Protein AF-A0A9P9C709-F1 (afdb_monomer_lite)

Structure (mmCIF, N/CA/C/O backbone):
data_AF-A0A9P9C709-F1
#
_entry.id   AF-A0A9P9C709-F1
#
loop_
_atom_site.group_PDB
_atom_site.id
_atom_site.type_symbol
_atom_site.label_atom_id
_atom_site.label_alt_id
_atom_site.label_comp_id
_atom_site.label_asym_id
_atom_site.label_entity_id
_atom_site.label_seq_id
_atom_site.pdbx_PDB_ins_code
_atom_site.Cartn_x
_atom_site.Cartn_y
_atom_site.Cartn_z
_atom_site.occupancy
_atom_site.B_iso_or_equiv
_atom_site.auth_seq_id
_atom_site.auth_comp_id
_atom_site.auth_asym_id
_atom_site.auth_atom_id
_atom_site.pdbx_PDB_model_num
ATOM 1 N N . MET A 1 1 ? -15.915 -19.035 3.675 1.00 44.03 1 MET A N 1
ATOM 2 C CA . MET A 1 1 ? -14.496 -19.084 3.256 1.00 44.03 1 MET A CA 1
ATOM 3 C C . MET A 1 1 ? -13.721 -18.420 4.368 1.00 44.03 1 MET A C 1
ATOM 5 O O . MET A 1 1 ? -13.867 -17.216 4.536 1.00 44.03 1 MET A O 1
ATOM 9 N N . ASP A 1 2 ? -12.998 -19.206 5.154 1.00 47.19 2 ASP A N 1
ATOM 10 C CA . ASP A 1 2 ? -12.299 -18.707 6.338 1.00 47.19 2 ASP A CA 1
ATOM 11 C C . ASP A 1 2 ? -11.097 -17.875 5.905 1.00 47.19 2 ASP A C 1
ATOM 13 O O . ASP A 1 2 ? -10.244 -18.361 5.157 1.00 47.19 2 ASP A O 1
ATOM 17 N N . ARG A 1 3 ? -11.024 -16.625 6.363 1.00 59.47 3 ARG A N 1
ATOM 18 C CA . ARG A 1 3 ? -9.831 -15.792 6.179 1.00 59.47 3 ARG A CA 1
ATOM 19 C C . ARG A 1 3 ? -9.044 -15.743 7.475 1.00 59.47 3 ARG A C 1
ATOM 21 O O . ARG A 1 3 ? -9.617 -15.715 8.565 1.00 59.47 3 ARG A O 1
ATOM 28 N N . SER A 1 4 ? -7.728 -15.752 7.343 1.00 56.97 4 SER A N 1
ATOM 29 C CA . SER A 1 4 ? -6.806 -15.665 8.468 1.00 56.97 4 SER A CA 1
ATOM 30 C C . SER A 1 4 ? -6.600 -14.204 8.858 1.00 56.97 4 SER A C 1
ATOM 32 O O . SER A 1 4 ? -6.393 -13.357 7.994 1.00 56.97 4 SER A O 1
ATOM 34 N N . PHE A 1 5 ? -6.625 -13.916 10.156 1.00 58.03 5 PHE A N 1
ATOM 35 C CA . PHE A 1 5 ? -6.188 -12.636 10.701 1.00 58.03 5 PHE A CA 1
ATOM 36 C C . PHE A 1 5 ? -4.780 -12.805 11.269 1.00 58.03 5 PHE A C 1
ATOM 38 O O . PHE A 1 5 ? -4.545 -13.655 12.137 1.00 58.03 5 PHE A O 1
ATOM 45 N N . ALA A 1 6 ? -3.844 -12.007 10.760 1.00 57.50 6 ALA A N 1
ATOM 46 C CA . ALA A 1 6 ? -2.450 -12.035 11.172 1.00 57.50 6 ALA A CA 1
ATOM 47 C C . ALA A 1 6 ? -2.097 -10.793 11.992 1.00 57.50 6 ALA A C 1
ATOM 49 O O . ALA A 1 6 ? -2.538 -9.680 11.704 1.00 57.50 6 ALA A O 1
ATOM 50 N N . PHE A 1 7 ? -1.289 -10.995 13.028 1.00 54.91 7 PHE A N 1
ATOM 51 C CA . PHE A 1 7 ? -0.762 -9.909 13.838 1.00 54.91 7 PHE A CA 1
ATOM 52 C C . PHE A 1 7 ? 0.502 -9.335 13.194 1.00 54.91 7 PHE A C 1
ATOM 54 O O . PHE A 1 7 ? 1.403 -10.073 12.801 1.00 54.91 7 PHE A O 1
ATOM 61 N N . LEU A 1 8 ? 0.592 -8.007 13.119 1.00 57.97 8 LEU A N 1
ATOM 62 C CA . LEU A 1 8 ? 1.796 -7.328 12.648 1.00 57.97 8 LEU A CA 1
ATOM 63 C C . LEU A 1 8 ? 2.954 -7.581 13.635 1.00 57.97 8 LEU A C 1
ATOM 65 O O . LEU A 1 8 ? 2.795 -7.305 14.826 1.00 57.97 8 LEU A O 1
ATOM 69 N N . PRO A 1 9 ? 4.135 -8.049 13.195 1.00 53.56 9 PRO A N 1
ATOM 70 C CA . PRO A 1 9 ? 5.238 -8.320 14.107 1.00 53.56 9 PRO A CA 1
ATOM 71 C C . PRO A 1 9 ? 5.698 -7.052 14.858 1.00 53.56 9 PRO A C 1
ATOM 73 O O . PRO A 1 9 ? 5.728 -5.962 14.279 1.00 53.56 9 PRO A O 1
ATOM 76 N N . PRO A 1 10 ? 6.147 -7.166 16.125 1.00 47.53 10 PRO A N 1
ATOM 77 C CA . PRO A 1 10 ? 6.544 -6.016 16.951 1.00 47.53 10 PRO A CA 1
ATOM 78 C C . PRO A 1 10 ? 7.661 -5.144 16.346 1.00 47.53 10 PRO A C 1
ATOM 80 O O . PRO A 1 10 ? 7.754 -3.955 16.645 1.00 47.53 10 PRO A O 1
ATOM 83 N N . GLY A 1 11 ? 8.505 -5.726 15.487 1.00 47.28 11 GLY A N 1
ATOM 84 C CA . GLY A 1 11 ? 9.645 -5.059 14.853 1.00 47.28 11 GLY A CA 1
ATOM 85 C C . GLY A 1 11 ? 9.297 -4.164 13.664 1.00 47.28 11 GLY A C 1
ATOM 86 O O . GLY A 1 11 ? 10.192 -3.548 13.101 1.00 47.28 11 GLY A O 1
ATOM 87 N N . LEU A 1 12 ? 8.026 -4.058 13.264 1.00 48.50 12 LEU A N 1
ATOM 88 C CA . LEU A 1 12 ? 7.677 -3.403 12.004 1.00 48.50 12 LEU A CA 1
ATOM 89 C C . LEU A 1 12 ? 8.023 -1.903 11.962 1.00 48.50 12 LEU A C 1
ATOM 91 O O . LEU A 1 12 ? 8.298 -1.366 10.897 1.00 48.50 12 LEU A O 1
ATOM 95 N N . ARG A 1 13 ? 8.079 -1.220 13.114 1.00 45.41 13 ARG A N 1
ATOM 96 C CA . ARG A 1 13 ? 8.377 0.226 13.193 1.00 45.41 13 ARG A CA 1
ATOM 97 C C . ARG A 1 13 ? 9.730 0.628 12.593 1.00 45.41 13 ARG A C 1
ATOM 99 O O . ARG A 1 13 ? 9.904 1.804 12.293 1.00 45.41 13 ARG A O 1
ATOM 106 N N . SER A 1 14 ? 10.674 -0.304 12.449 1.00 45.56 14 SER A N 1
ATOM 107 C CA . SER A 1 14 ? 12.000 -0.038 11.882 1.00 45.56 14 SER A CA 1
ATOM 108 C C . SER A 1 14 ? 12.074 -0.206 10.361 1.00 45.56 14 SER A C 1
ATOM 110 O O . SER A 1 14 ? 13.085 0.166 9.771 1.00 45.56 14 SER A O 1
ATOM 112 N N . ILE A 1 15 ? 11.031 -0.732 9.709 1.00 52.03 15 ILE A N 1
ATOM 113 C CA . ILE A 1 15 ? 11.013 -0.918 8.254 1.00 52.03 15 ILE A CA 1
ATOM 114 C C . ILE A 1 15 ? 10.498 0.382 7.607 1.00 52.03 15 ILE A C 1
ATOM 116 O O . ILE A 1 15 ? 9.381 0.799 7.915 1.00 52.03 15 ILE A O 1
ATOM 120 N N . PRO A 1 16 ? 11.242 1.030 6.689 1.00 40.53 16 PRO A N 1
ATOM 121 C CA . PRO A 1 16 ? 10.836 2.299 6.066 1.00 40.53 16 PRO A CA 1
ATOM 122 C C . PRO A 1 16 ? 9.454 2.257 5.386 1.00 40.53 16 PRO A C 1
ATOM 124 O O . PRO A 1 16 ? 8.732 3.252 5.381 1.00 40.53 16 PRO A O 1
ATOM 127 N N . ALA A 1 17 ? 9.049 1.088 4.880 1.00 45.22 17 ALA A N 1
ATOM 128 C CA . ALA A 1 17 ? 7.741 0.846 4.268 1.00 45.22 17 ALA A CA 1
ATOM 129 C C . ALA A 1 17 ? 6.600 0.572 5.274 1.00 45.22 17 ALA A C 1
ATOM 131 O O . ALA A 1 17 ? 5.443 0.488 4.881 1.00 45.22 17 ALA A O 1
ATOM 132 N N . ALA A 1 18 ? 6.873 0.435 6.575 1.00 45.66 18 ALA A N 1
ATOM 133 C CA . ALA A 1 18 ? 5.866 0.034 7.561 1.00 45.66 18 ALA A CA 1
ATOM 134 C C . ALA A 1 18 ? 4.819 1.106 7.878 1.00 45.66 18 ALA A C 1
ATOM 136 O O . ALA A 1 18 ? 3.761 0.794 8.421 1.00 45.66 18 ALA A O 1
ATOM 137 N N . ARG A 1 19 ? 5.078 2.378 7.546 1.00 45.72 19 ARG A N 1
ATOM 138 C CA . ARG A 1 19 ? 4.113 3.457 7.810 1.00 45.72 19 ARG A CA 1
ATOM 139 C C . ARG A 1 19 ? 2.828 3.328 6.989 1.00 45.72 19 ARG A C 1
ATOM 141 O O . ARG A 1 19 ? 1.781 3.704 7.503 1.00 45.72 19 ARG A O 1
ATOM 148 N N . SER A 1 20 ? 2.880 2.756 5.783 1.00 50.62 20 SER A N 1
ATOM 149 C CA . SER A 1 20 ? 1.674 2.465 4.989 1.00 50.62 20 SER A CA 1
ATOM 150 C C . SER A 1 20 ? 0.888 1.261 5.518 1.00 50.62 20 SER A C 1
ATOM 152 O O . SER A 1 20 ? -0.285 1.110 5.202 1.00 50.62 20 SER A O 1
ATOM 154 N N . GLN A 1 21 ? 1.499 0.418 6.356 1.00 55.38 21 GLN A N 1
ATOM 155 C CA . GLN A 1 21 ? 0.845 -0.784 6.876 1.00 55.38 21 GLN A CA 1
ATOM 156 C C . GLN A 1 21 ? -0.106 -0.485 8.038 1.00 55.38 21 GLN A C 1
ATOM 158 O O . GLN A 1 21 ? -0.984 -1.289 8.324 1.00 55.38 21 GLN A O 1
ATOM 163 N N . PHE A 1 22 ? 0.014 0.676 8.691 1.00 56.78 22 PHE A N 1
ATOM 164 C CA . PHE A 1 22 ? -0.948 1.065 9.724 1.00 56.78 22 PHE A CA 1
ATOM 165 C C . PHE A 1 22 ? -2.333 1.340 9.135 1.00 56.78 22 PHE A C 1
ATOM 167 O O . PHE A 1 22 ? -3.314 0.890 9.708 1.00 56.78 22 PHE A O 1
ATOM 174 N N . SER A 1 23 ? -2.419 1.971 7.957 1.00 60.91 23 SER A N 1
ATOM 175 C CA . SER A 1 23 ? -3.709 2.324 7.345 1.00 60.91 23 SER A CA 1
ATOM 176 C C . SER A 1 23 ? -4.526 1.135 6.842 1.00 60.91 23 SER A C 1
ATOM 178 O O . SER A 1 23 ? -5.678 1.316 6.461 1.00 60.91 23 SER A O 1
ATOM 180 N N . ILE A 1 24 ? -3.932 -0.058 6.785 1.00 68.19 24 ILE A N 1
ATOM 181 C CA . ILE A 1 24 ? -4.600 -1.282 6.328 1.00 68.19 24 ILE A CA 1
ATOM 182 C C . ILE A 1 24 ? -4.996 -2.201 7.493 1.00 68.19 24 ILE A C 1
ATOM 184 O O . ILE A 1 24 ? -5.634 -3.231 7.279 1.00 68.19 24 ILE A O 1
ATOM 188 N N . VAL A 1 25 ? -4.646 -1.855 8.739 1.00 73.25 25 VAL A N 1
ATOM 189 C CA . VAL A 1 25 ? -5.010 -2.689 9.890 1.00 73.25 25 VAL A CA 1
ATOM 190 C C . VAL A 1 25 ? -6.517 -2.619 10.130 1.00 73.25 25 VAL A C 1
ATOM 192 O O . VAL A 1 25 ? -7.107 -1.547 10.149 1.00 73.25 25 VAL A O 1
ATOM 195 N N . GLY A 1 26 ? -7.139 -3.783 10.324 1.00 74.56 26 GLY A N 1
ATOM 196 C CA . GLY A 1 26 ? -8.589 -3.903 10.501 1.00 74.56 26 GLY A CA 1
ATOM 197 C C . GLY A 1 26 ? -9.375 -3.995 9.1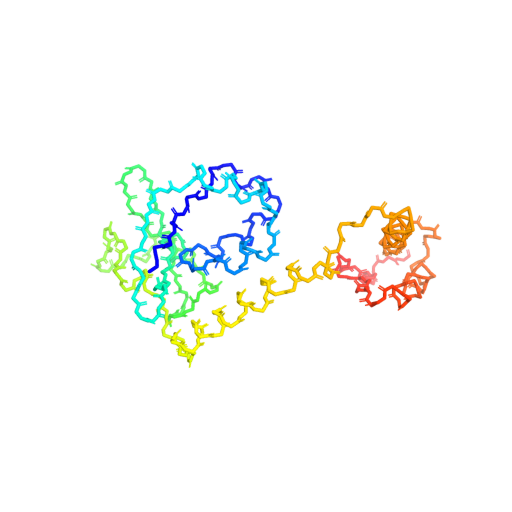93 1.00 74.56 26 GLY A C 1
ATOM 198 O O . GLY A 1 26 ? -10.586 -4.212 9.235 1.00 74.56 26 GLY A O 1
ATOM 199 N N . HIS A 1 27 ? -8.701 -3.916 8.044 1.00 79.00 27 HIS A N 1
ATOM 200 C CA . HIS A 1 27 ? -9.265 -4.155 6.717 1.00 79.00 27 HIS A CA 1
ATOM 201 C C . HIS A 1 27 ? -8.912 -5.560 6.193 1.00 79.00 27 HIS A C 1
ATOM 203 O O . HIS A 1 27 ? -7.958 -6.184 6.661 1.00 79.00 27 HIS A O 1
ATOM 209 N N . ASP A 1 28 ? -9.683 -6.064 5.222 1.00 82.19 28 ASP A N 1
ATOM 210 C CA . ASP A 1 28 ? -9.291 -7.252 4.451 1.00 82.19 28 ASP A CA 1
ATOM 211 C C . ASP A 1 28 ? -8.233 -6.839 3.435 1.00 82.19 28 ASP A C 1
ATOM 213 O O . ASP A 1 28 ? -8.517 -6.057 2.533 1.00 82.19 28 ASP A O 1
ATOM 217 N N . VAL A 1 29 ? -7.024 -7.360 3.623 1.00 80.12 29 VAL A N 1
ATOM 218 C CA . VAL A 1 29 ? -5.838 -7.048 2.814 1.00 80.12 29 VAL A CA 1
ATOM 219 C C . VAL A 1 29 ? -5.436 -8.213 1.915 1.00 80.12 29 VAL A C 1
ATOM 221 O O . VAL A 1 29 ? -4.277 -8.325 1.509 1.00 80.12 29 VAL A O 1
ATOM 224 N N . THR A 1 30 ? -6.357 -9.151 1.666 1.00 81.75 30 THR A N 1
ATOM 225 C CA . THR A 1 30 ? -6.059 -10.348 0.871 1.00 81.75 30 THR A CA 1
ATOM 226 C C . THR A 1 30 ? -5.528 -9.964 -0.510 1.00 81.75 30 THR A C 1
ATOM 228 O O . THR A 1 30 ? -4.531 -10.523 -0.958 1.00 81.75 30 THR A O 1
ATOM 231 N N . ASP A 1 31 ? -6.178 -9.016 -1.187 1.00 81.44 31 ASP A N 1
ATOM 232 C CA . ASP A 1 31 ? -5.852 -8.684 -2.576 1.00 81.44 31 ASP A CA 1
ATOM 233 C C . ASP A 1 31 ? -4.482 -7.994 -2.684 1.00 81.44 31 ASP A C 1
ATOM 235 O O . ASP A 1 31 ? -3.704 -8.290 -3.592 1.00 81.44 31 ASP A O 1
ATOM 239 N N . GLU A 1 32 ? -4.147 -7.128 -1.727 1.00 79.38 32 GLU A N 1
ATOM 240 C CA . GLU A 1 32 ? -2.837 -6.490 -1.601 1.00 79.38 32 GLU A CA 1
ATOM 241 C C . GLU A 1 32 ? -1.758 -7.513 -1.252 1.00 79.38 32 GLU A C 1
ATOM 243 O O . GLU A 1 32 ? -0.656 -7.480 -1.805 1.00 79.38 32 GLU A O 1
ATOM 248 N N . THR A 1 33 ? -2.071 -8.445 -0.352 1.00 78.56 33 THR A N 1
ATOM 249 C CA . THR A 1 33 ? -1.122 -9.480 0.060 1.00 78.56 33 THR A CA 1
ATOM 250 C C . THR A 1 33 ? -0.785 -10.392 -1.120 1.00 78.56 33 THR A C 1
ATOM 252 O O . THR A 1 33 ? 0.387 -10.507 -1.468 1.00 78.56 33 THR A O 1
ATOM 255 N N . ASP A 1 34 ? -1.797 -10.922 -1.812 1.00 76.94 34 ASP A N 1
ATOM 256 C CA . ASP A 1 34 ? -1.651 -11.801 -2.985 1.00 76.94 34 ASP A CA 1
ATOM 257 C C . ASP A 1 34 ? -1.065 -11.087 -4.224 1.00 76.94 34 ASP A C 1
ATOM 259 O O . ASP A 1 34 ? -0.537 -11.725 -5.153 1.00 76.94 34 ASP A O 1
ATOM 263 N N . GLY A 1 35 ? -1.235 -9.764 -4.286 1.00 76.00 35 GLY A N 1
ATOM 264 C CA . GLY A 1 35 ? -0.767 -8.907 -5.370 1.00 76.00 35 GLY A CA 1
ATOM 265 C C . GLY A 1 35 ? 0.709 -8.537 -5.253 1.00 76.00 35 GLY A C 1
ATOM 266 O O . GLY A 1 35 ? 1.418 -8.578 -6.258 1.00 76.00 35 GLY A O 1
ATOM 267 N N . TYR A 1 36 ? 1.170 -8.193 -4.046 1.00 75.75 36 TYR A N 1
ATOM 268 C CA . TYR A 1 36 ? 2.504 -7.620 -3.824 1.00 75.75 36 TYR A CA 1
ATOM 269 C C . TYR A 1 36 ? 3.521 -8.571 -3.181 1.00 75.75 36 TYR A C 1
ATOM 271 O O . TYR A 1 36 ? 4.707 -8.239 -3.166 1.00 75.75 36 TYR A O 1
ATOM 279 N N . HIS A 1 37 ? 3.101 -9.731 -2.669 1.00 78.19 37 HIS A N 1
ATOM 280 C CA . HIS A 1 37 ? 4.004 -10.695 -2.036 1.00 78.19 37 HIS A CA 1
ATOM 281 C C . HIS A 1 37 ? 4.217 -11.923 -2.919 1.00 78.19 37 HIS A C 1
ATOM 283 O O . HIS A 1 37 ? 3.317 -12.382 -3.625 1.00 78.19 37 HIS A O 1
ATOM 289 N N . ASP A 1 38 ? 5.436 -12.457 -2.876 1.00 77.69 38 ASP A N 1
ATOM 290 C CA . ASP A 1 38 ? 5.754 -13.750 -3.462 1.00 77.69 38 ASP A CA 1
ATOM 291 C C . ASP A 1 38 ? 5.313 -14.897 -2.533 1.00 77.69 38 ASP A C 1
ATOM 293 O O . ASP A 1 38 ? 4.878 -14.693 -1.390 1.00 77.69 38 ASP A O 1
ATOM 297 N N . ASP A 1 39 ? 5.413 -16.131 -3.029 1.00 76.81 39 ASP A N 1
ATOM 298 C CA . ASP A 1 39 ? 4.982 -17.315 -2.278 1.00 76.81 39 ASP A CA 1
ATOM 299 C C . ASP A 1 39 ? 5.819 -17.507 -0.999 1.00 76.81 39 ASP A C 1
ATOM 301 O O . ASP A 1 39 ? 5.307 -17.952 0.031 1.00 76.81 39 ASP A O 1
ATOM 305 N N . ALA A 1 40 ? 7.100 -17.120 -1.031 1.00 76.69 40 ALA A N 1
ATOM 306 C CA . ALA A 1 40 ? 7.993 -17.204 0.119 1.00 76.69 40 ALA A CA 1
ATOM 307 C C . ALA A 1 40 ? 7.609 -16.209 1.227 1.00 76.69 40 ALA A C 1
ATOM 309 O O . ALA A 1 40 ? 7.570 -16.590 2.400 1.00 76.69 40 ALA A O 1
ATOM 310 N N . ALA A 1 41 ? 7.286 -14.958 0.883 1.00 72.56 41 ALA A N 1
ATOM 311 C CA . ALA A 1 41 ? 6.787 -13.980 1.844 1.00 72.56 41 ALA A CA 1
ATOM 312 C C . ALA A 1 41 ? 5.405 -14.373 2.383 1.00 72.56 41 ALA A C 1
ATOM 314 O O . ALA A 1 41 ? 5.177 -14.275 3.590 1.00 72.56 41 ALA A O 1
ATOM 315 N N . SER A 1 42 ? 4.519 -14.904 1.536 1.00 77.88 42 SER A N 1
ATOM 316 C CA . SER A 1 42 ? 3.207 -15.414 1.962 1.00 77.88 42 SER A CA 1
ATOM 317 C C . SER A 1 42 ? 3.336 -16.529 3.009 1.00 77.88 42 SER A C 1
ATOM 319 O O . SER A 1 42 ? 2.669 -16.493 4.042 1.00 77.88 42 SER A O 1
ATOM 321 N N . ALA A 1 43 ? 4.283 -17.455 2.829 1.00 79.31 43 ALA A N 1
ATOM 322 C CA . ALA A 1 43 ? 4.560 -18.512 3.806 1.00 79.31 43 ALA A CA 1
ATOM 323 C C . ALA A 1 43 ? 5.106 -17.988 5.152 1.00 79.31 43 ALA A C 1
ATOM 325 O O . ALA A 1 43 ? 5.007 -18.661 6.181 1.00 79.31 43 ALA A O 1
ATOM 326 N N . LEU A 1 44 ? 5.701 -16.789 5.179 1.00 79.81 44 LEU A N 1
ATOM 327 C CA . LEU A 1 44 ? 6.097 -16.143 6.431 1.00 79.81 44 LEU A CA 1
ATOM 328 C C . LEU A 1 44 ? 4.899 -15.530 7.156 1.00 79.81 44 LEU A C 1
ATOM 330 O O . LEU A 1 44 ? 4.879 -15.566 8.385 1.00 79.81 44 LEU A O 1
ATOM 334 N N . ILE A 1 45 ? 3.910 -15.012 6.423 1.00 77.00 45 ILE A N 1
ATOM 335 C CA . ILE A 1 45 ? 2.684 -14.434 6.995 1.00 77.00 45 ILE A CA 1
ATOM 336 C C . ILE A 1 45 ? 1.904 -15.493 7.781 1.00 77.00 45 ILE A C 1
ATOM 338 O O . ILE A 1 45 ? 1.421 -15.198 8.875 1.00 77.00 45 ILE A O 1
ATOM 342 N N . ASP A 1 46 ? 1.880 -16.741 7.302 1.00 78.31 46 ASP A N 1
ATOM 343 C CA . ASP A 1 46 ? 1.227 -17.865 7.990 1.00 78.31 46 ASP A CA 1
ATOM 344 C C . ASP A 1 46 ? 1.721 -18.070 9.433 1.00 78.31 46 ASP A C 1
ATOM 346 O O . ASP A 1 46 ? 0.954 -18.479 10.305 1.00 78.31 46 ASP A O 1
ATOM 350 N N . LYS A 1 47 ? 2.981 -17.721 9.730 1.00 81.50 47 LYS A N 1
ATOM 351 C CA . LYS A 1 47 ? 3.555 -17.823 11.086 1.00 81.50 47 LYS A CA 1
ATOM 352 C C . LYS A 1 47 ? 2.977 -16.804 12.067 1.00 81.50 47 LYS A C 1
ATOM 354 O O . LYS A 1 47 ? 3.106 -16.987 13.274 1.00 81.50 47 LYS A O 1
ATOM 359 N N . TYR A 1 48 ? 2.380 -15.731 11.558 1.00 80.75 48 TYR A N 1
ATOM 360 C CA . TYR A 1 48 ? 1.819 -14.639 12.350 1.00 80.75 48 TYR A CA 1
ATOM 361 C C . TYR A 1 48 ? 0.290 -14.691 12.432 1.00 80.75 48 TYR A C 1
ATOM 363 O O . TYR A 1 48 ? -0.329 -13.773 12.975 1.00 80.75 48 TYR A O 1
ATOM 371 N N . VAL A 1 49 ? -0.334 -15.752 11.910 1.00 82.44 49 VAL A N 1
ATOM 372 C CA . VAL A 1 49 ? -1.780 -15.965 12.001 1.00 82.44 49 VAL A CA 1
ATOM 373 C C . VAL A 1 49 ? -2.167 -16.252 13.449 1.00 82.44 49 VAL A C 1
ATOM 375 O O . VAL A 1 49 ? -1.703 -17.216 14.053 1.00 82.44 49 VAL A O 1
ATOM 378 N N . VAL A 1 50 ? -3.046 -15.416 14.002 1.00 80.81 50 VAL A N 1
ATOM 379 C CA . VAL A 1 50 ? -3.531 -15.538 15.389 1.00 80.81 50 VAL A CA 1
ATOM 380 C C . VAL A 1 50 ? -4.916 -16.184 15.442 1.00 80.81 50 VAL A C 1
ATOM 382 O O . VAL A 1 50 ? -5.298 -16.764 16.456 1.00 80.81 50 VAL A O 1
ATOM 385 N N . GLY A 1 51 ? -5.671 -16.131 14.344 1.00 80.94 51 GLY A N 1
ATOM 386 C CA . GLY A 1 51 ? -6.990 -16.745 14.266 1.00 80.94 51 GLY A CA 1
ATOM 387 C C . GLY A 1 51 ? -7.590 -16.703 12.868 1.00 80.94 51 GLY A C 1
ATOM 388 O O . GLY A 1 51 ? -7.008 -16.153 11.932 1.00 80.94 51 GLY A O 1
ATOM 389 N N . ARG A 1 52 ? -8.779 -17.292 12.740 1.00 80.88 52 ARG A N 1
ATOM 390 C CA . ARG A 1 52 ? -9.597 -17.254 11.526 1.00 80.88 52 ARG A CA 1
ATOM 391 C C . ARG A 1 52 ? -10.908 -16.546 11.821 1.00 80.88 52 ARG A C 1
ATOM 393 O O . ARG A 1 52 ? -11.449 -16.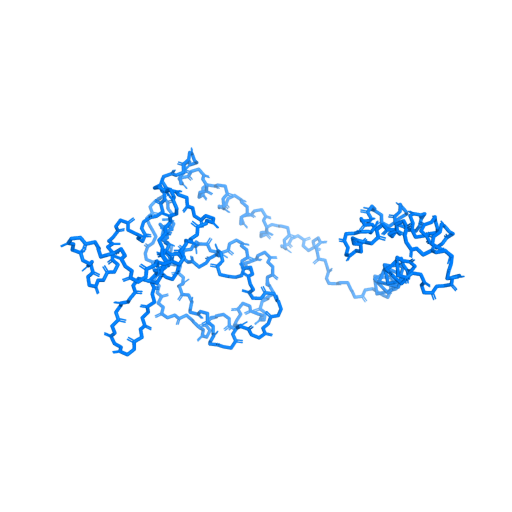678 12.915 1.00 80.88 52 ARG A O 1
ATOM 400 N N . VAL A 1 53 ? -11.393 -15.797 10.842 1.00 80.25 53 VAL A N 1
ATOM 401 C CA . VAL A 1 53 ? -12.652 -15.059 10.927 1.00 80.25 53 VAL A CA 1
ATOM 402 C C . VAL A 1 53 ? -13.635 -15.660 9.936 1.00 80.25 53 VAL A C 1
ATOM 404 O O . VAL A 1 53 ? -13.311 -15.858 8.759 1.00 80.25 53 VAL A O 1
ATOM 407 N N . GLU A 1 54 ? -14.841 -15.939 10.423 1.00 78.12 54 GLU A N 1
ATOM 408 C CA . GLU A 1 54 ? -15.966 -16.310 9.577 1.00 78.12 54 GLU A CA 1
ATOM 409 C C . GLU A 1 54 ? -16.459 -15.078 8.824 1.00 78.12 54 GLU A C 1
ATOM 411 O O . GLU A 1 54 ? -16.845 -14.067 9.412 1.00 78.12 54 GLU A O 1
ATOM 416 N N . ILE A 1 55 ? -16.428 -15.162 7.499 1.00 79.25 55 ILE A N 1
ATOM 417 C CA . ILE A 1 55 ? -16.845 -14.068 6.630 1.00 79.25 55 ILE A CA 1
ATOM 418 C C . ILE A 1 55 ? -18.276 -14.298 6.154 1.00 79.25 55 ILE A C 1
ATOM 420 O O . ILE A 1 55 ? -18.582 -15.335 5.559 1.00 79.25 55 ILE A O 1
ATOM 424 N N . GLY A 1 56 ? -19.132 -13.301 6.393 1.00 77.50 56 GLY A N 1
ATOM 425 C CA . GLY A 1 56 ? -20.513 -13.266 5.918 1.00 77.50 56 GLY A CA 1
ATOM 426 C C . GLY A 1 56 ? -20.640 -12.980 4.412 1.00 77.50 56 GLY A C 1
ATOM 427 O O . GLY A 1 56 ? -19.645 -12.770 3.716 1.00 77.50 56 GLY A O 1
ATOM 428 N N . PRO A 1 57 ? -21.873 -12.936 3.876 1.00 75.00 57 PRO A N 1
ATOM 429 C CA . PRO A 1 57 ? -22.116 -12.713 2.446 1.00 75.00 57 PRO A CA 1
ATOM 430 C C . PRO A 1 57 ? -21.609 -11.352 1.939 1.00 75.00 57 PRO A C 1
ATOM 432 O O . PRO A 1 57 ? -21.263 -11.236 0.767 1.00 75.00 57 PRO A O 1
ATOM 435 N N . GLU A 1 58 ? -21.515 -10.355 2.823 1.00 74.38 58 GLU A N 1
ATOM 436 C CA . GLU A 1 58 ? -21.046 -8.997 2.504 1.00 74.38 58 GLU A CA 1
ATOM 437 C C . GLU A 1 58 ? -19.521 -8.827 2.604 1.00 74.38 58 GLU A C 1
ATOM 439 O O . GLU A 1 58 ? -19.002 -7.736 2.390 1.00 74.38 58 GLU A O 1
ATOM 444 N N . GLY A 1 59 ? -18.780 -9.899 2.901 1.00 79.00 59 GLY A N 1
ATOM 445 C CA . GLY A 1 59 ? -17.329 -9.835 3.054 1.00 79.00 59 GLY A CA 1
ATOM 446 C C . GLY A 1 59 ? -16.877 -9.453 4.465 1.00 79.00 59 GLY A C 1
ATOM 447 O O . GLY A 1 59 ? -17.612 -9.596 5.444 1.00 79.00 59 GLY A O 1
ATOM 448 N N . TRP A 1 60 ? -15.607 -9.066 4.575 1.00 82.88 60 TRP A N 1
ATOM 449 C CA . TRP A 1 60 ? -14.983 -8.681 5.839 1.00 82.88 60 TRP A CA 1
ATOM 450 C C . TRP A 1 60 ? -15.542 -7.347 6.331 1.00 82.88 60 TRP A C 1
ATOM 452 O O . TRP A 1 60 ? -15.559 -6.370 5.584 1.00 82.88 60 TRP A O 1
ATOM 462 N N . ALA A 1 61 ? -15.951 -7.288 7.598 1.00 81.19 61 ALA A N 1
ATOM 463 C CA . ALA A 1 61 ? -16.371 -6.043 8.225 1.00 81.19 61 ALA A CA 1
ATOM 464 C C . ALA A 1 61 ? -15.132 -5.264 8.703 1.00 81.19 61 ALA A C 1
ATOM 466 O O . ALA A 1 61 ? -14.452 -5.727 9.624 1.00 81.19 61 ALA A O 1
ATOM 467 N N . PRO A 1 62 ? -14.812 -4.101 8.103 1.00 79.50 62 PRO A N 1
ATOM 468 C CA . PRO A 1 62 ? -13.654 -3.332 8.518 1.00 79.50 62 PRO A CA 1
ATOM 469 C C . PRO A 1 62 ? -13.854 -2.751 9.919 1.00 79.50 62 PRO A C 1
ATOM 471 O O . PRO A 1 62 ? -14.970 -2.395 10.304 1.00 79.50 62 PRO A O 1
ATOM 474 N N . PHE A 1 63 ? -12.764 -2.599 10.664 1.00 81.56 63 PHE A N 1
ATOM 475 C CA . PHE A 1 63 ? -12.762 -1.920 11.956 1.00 81.56 63 PHE A CA 1
ATOM 476 C C . PHE A 1 63 ? -11.573 -0.976 12.085 1.00 81.56 63 PHE A C 1
ATOM 478 O O . PHE A 1 63 ? -10.535 -1.170 11.463 1.00 81.56 63 PHE A O 1
ATOM 485 N N . ILE A 1 64 ? -11.745 0.057 12.901 1.00 77.19 64 ILE A N 1
ATOM 486 C CA . ILE A 1 64 ? -10.735 1.071 13.185 1.00 77.19 64 ILE A CA 1
ATOM 487 C C . ILE A 1 64 ? -10.026 0.693 14.477 1.00 77.19 64 ILE A C 1
ATOM 489 O O . ILE A 1 64 ? -10.659 0.345 15.478 1.00 77.19 64 ILE A O 1
ATOM 493 N N . LEU A 1 65 ? -8.700 0.776 14.481 1.00 77.38 65 LEU A N 1
ATOM 494 C CA . LEU A 1 65 ? -7.947 0.506 15.695 1.00 77.38 65 LEU A CA 1
ATOM 495 C C . LEU A 1 65 ? -8.220 1.580 16.756 1.00 77.38 65 LEU A C 1
ATOM 497 O O . LEU A 1 65 ? -8.208 2.769 16.437 1.00 77.38 65 LEU A O 1
ATOM 501 N N . PRO A 1 66 ? -8.303 1.216 18.048 1.00 77.69 66 PRO A N 1
ATOM 502 C CA . PRO A 1 66 ? -8.369 2.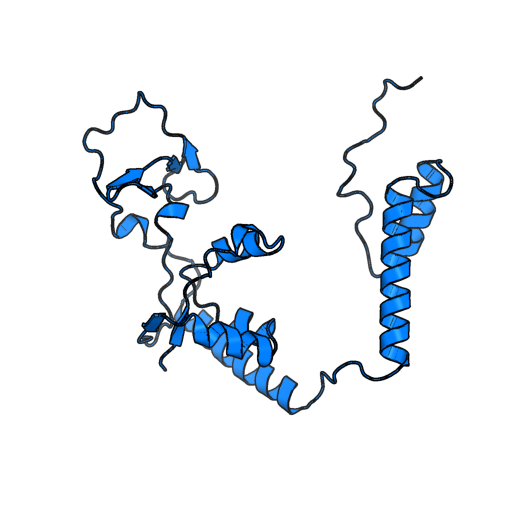198 19.127 1.00 77.69 66 PRO A CA 1
ATOM 503 C C . PRO A 1 66 ? -7.256 3.263 19.049 1.00 77.69 66 PRO A C 1
ATOM 505 O O . PRO A 1 66 ? -7.501 4.445 19.275 1.00 77.69 66 PRO A O 1
ATOM 508 N N . ALA A 1 67 ? -6.042 2.879 18.647 1.00 74.88 67 ALA A N 1
ATOM 509 C CA . ALA A 1 67 ? -4.926 3.812 18.481 1.00 74.88 67 ALA A CA 1
ATOM 510 C C . ALA A 1 67 ? -5.187 4.907 17.433 1.00 74.88 67 ALA A C 1
ATOM 512 O O . ALA A 1 67 ? -4.785 6.052 17.636 1.00 74.88 67 ALA A O 1
ATOM 513 N N . GLU A 1 68 ? -5.900 4.587 16.352 1.00 72.25 68 GLU A N 1
ATOM 514 C CA . GLU A 1 68 ? -6.240 5.530 15.276 1.00 72.25 68 GLU A CA 1
ATOM 515 C C . GLU A 1 68 ? -7.324 6.529 15.679 1.00 72.25 68 GLU A C 1
ATOM 517 O O . GLU A 1 68 ? -7.448 7.589 15.074 1.00 72.25 68 GLU A O 1
ATOM 522 N N . VAL A 1 69 ? -8.084 6.218 16.728 1.00 73.62 69 VAL A N 1
ATOM 523 C CA . VAL A 1 69 ? -9.047 7.131 17.359 1.00 73.62 69 VAL A CA 1
ATOM 524 C C . VAL A 1 69 ? -8.490 7.774 18.634 1.00 73.62 69 VAL A C 1
ATOM 526 O O . VAL A 1 69 ? -9.231 8.364 19.418 1.00 73.62 69 VAL A O 1
ATOM 529 N N . GLY A 1 70 ? -7.168 7.694 18.828 1.00 73.00 70 GLY A N 1
ATOM 530 C CA . GLY A 1 70 ? -6.445 8.368 19.906 1.00 73.00 70 GLY A CA 1
ATOM 531 C C . GLY A 1 70 ? -6.460 7.636 21.248 1.00 73.00 70 GLY A C 1
ATOM 532 O O . GLY A 1 70 ? -6.063 8.217 22.261 1.00 73.00 70 GLY A O 1
ATOM 533 N N . TRP A 1 71 ? -6.886 6.371 21.275 1.00 78.75 71 TRP A N 1
ATOM 534 C CA . TRP A 1 71 ? -6.830 5.517 22.457 1.00 78.75 71 TRP A CA 1
ATOM 535 C C . TRP A 1 71 ? -5.522 4.740 22.531 1.00 78.75 71 TRP A C 1
ATOM 537 O O . TRP A 1 71 ? -5.180 3.963 21.646 1.00 78.75 71 TRP A O 1
ATOM 547 N N . MET A 1 72 ? -4.815 4.874 23.644 1.00 78.31 72 MET A N 1
ATOM 548 C CA . MET A 1 72 ? -3.643 4.069 23.958 1.00 78.31 72 MET A CA 1
ATOM 549 C C . MET A 1 72 ? -3.932 3.163 25.148 1.00 78.31 72 MET A C 1
ATOM 551 O O . MET A 1 72 ? -4.665 3.528 26.062 1.00 78.31 72 MET A O 1
ATOM 555 N N . HIS A 1 73 ? -3.338 1.974 25.143 1.00 79.44 73 HIS A N 1
ATOM 556 C CA . HIS A 1 73 ? -3.354 1.079 26.291 1.00 79.44 73 HIS A CA 1
ATOM 557 C C . HIS A 1 73 ? -1.966 1.089 26.938 1.00 79.44 73 HIS A C 1
ATOM 559 O O . HIS A 1 73 ? -0.990 0.685 26.304 1.00 79.44 73 HIS A O 1
ATOM 565 N N . ARG A 1 74 ? -1.862 1.587 28.176 1.00 76.69 74 ARG A N 1
ATOM 566 C CA . ARG A 1 74 ? -0.623 1.608 28.975 1.00 76.69 74 ARG A CA 1
ATOM 567 C C . ARG A 1 74 ? -0.921 1.115 30.385 1.00 76.69 74 ARG A C 1
ATOM 569 O O . ARG A 1 74 ? -1.955 1.461 30.945 1.00 76.69 74 ARG A O 1
ATOM 576 N N . ASP A 1 75 ? -0.037 0.287 30.933 1.00 78.19 75 ASP A N 1
ATOM 577 C CA . ASP A 1 75 ? -0.118 -0.209 32.317 1.00 78.19 75 ASP A CA 1
ATOM 578 C C . ASP A 1 75 ? -1.475 -0.849 32.678 1.00 78.19 75 ASP A C 1
ATOM 580 O O . ASP A 1 75 ? -2.016 -0.653 33.767 1.00 78.19 75 ASP A O 1
ATOM 584 N N . GLY A 1 76 ? -2.066 -1.588 31.731 1.00 76.81 76 GLY A N 1
ATOM 585 C CA . GLY A 1 76 ? -3.368 -2.241 31.916 1.00 76.81 76 GLY A CA 1
ATOM 586 C C . GLY A 1 76 ? -4.573 -1.294 31.880 1.00 76.81 76 GLY A C 1
ATOM 587 O O . GLY A 1 76 ? -5.673 -1.696 32.258 1.00 76.81 76 GLY A O 1
ATOM 588 N N . LYS A 1 77 ? -4.385 -0.034 31.465 1.00 79.25 77 LYS A N 1
ATOM 589 C CA . LYS A 1 77 ? -5.433 0.989 31.409 1.00 79.25 77 LYS A CA 1
ATOM 590 C C . LYS A 1 77 ? -5.518 1.620 30.025 1.00 79.25 77 LYS A C 1
ATOM 592 O O . LYS A 1 77 ? -4.511 1.936 29.393 1.00 79.25 77 LYS A O 1
ATOM 597 N N . TRP A 1 78 ? -6.747 1.840 29.570 1.00 79.50 78 TRP A N 1
ATOM 598 C CA . TRP A 1 78 ? -7.026 2.619 28.370 1.00 79.50 78 TRP A CA 1
ATOM 599 C C . TRP A 1 78 ? -7.013 4.110 28.699 1.00 79.50 78 TRP A C 1
ATOM 601 O O . TRP A 1 78 ? -7.671 4.555 29.637 1.00 79.50 78 TRP A O 1
ATOM 611 N N . THR A 1 79 ? -6.279 4.887 27.911 1.00 79.19 79 THR A N 1
ATOM 612 C CA . THR A 1 79 ? -6.209 6.343 28.015 1.00 79.19 79 THR A CA 1
ATOM 613 C C . THR A 1 79 ? -6.438 6.967 26.644 1.00 79.19 79 THR A C 1
ATOM 615 O O . THR A 1 79 ? -5.807 6.596 25.656 1.00 79.19 79 THR A O 1
ATOM 618 N N . GLN A 1 80 ? -7.361 7.925 26.562 1.00 75.06 80 GLN A N 1
ATOM 619 C CA . GLN A 1 80 ? -7.605 8.677 25.334 1.00 75.06 80 GLN A CA 1
ATOM 620 C C . GLN A 1 80 ? -6.701 9.913 25.325 1.00 75.06 80 GLN A C 1
ATOM 622 O O . GLN A 1 80 ? -6.914 10.850 26.090 1.00 75.06 80 GLN A O 1
ATOM 627 N N . THR A 1 81 ? -5.654 9.885 24.501 1.00 72.75 81 THR A N 1
ATOM 628 C CA . THR A 1 81 ? -4.630 10.946 24.426 1.00 72.75 81 THR A CA 1
ATOM 629 C C . THR A 1 81 ? -4.969 12.008 23.381 1.00 72.75 81 THR A C 1
ATOM 631 O O . THR A 1 81 ? -4.512 13.146 23.479 1.00 72.75 81 THR A O 1
ATOM 634 N N . ALA A 1 82 ? -5.790 11.660 22.390 1.00 70.75 82 ALA A N 1
ATOM 635 C CA . ALA A 1 82 ? -6.195 12.579 21.339 1.00 70.75 82 ALA A CA 1
ATOM 636 C C . ALA A 1 82 ? -7.650 12.346 20.917 1.00 70.75 82 ALA A C 1
ATOM 638 O O . ALA A 1 82 ? -8.152 11.225 20.999 1.00 70.75 82 ALA A O 1
ATOM 639 N N . THR A 1 83 ? -8.307 13.406 20.451 1.00 70.75 83 THR A N 1
ATOM 640 C CA . THR A 1 83 ? -9.693 13.369 19.962 1.00 70.75 83 THR A CA 1
ATOM 641 C C . THR A 1 83 ? -9.768 14.045 18.596 1.00 70.75 83 THR A C 1
ATOM 643 O O . THR A 1 83 ? -9.024 14.987 18.314 1.00 70.75 83 THR A O 1
ATOM 646 N N . ALA A 1 84 ? -10.656 13.561 17.727 1.00 65.00 84 ALA A N 1
ATOM 647 C CA . ALA A 1 84 ? -10.900 14.174 16.427 1.00 65.00 84 ALA A CA 1
ATOM 648 C C . ALA A 1 84 ? -11.413 15.616 16.581 1.00 65.00 84 ALA A C 1
ATOM 650 O O . ALA A 1 84 ? -12.375 15.858 17.309 1.00 65.00 84 ALA A O 1
ATOM 651 N N . LEU A 1 85 ? -10.812 16.560 15.847 1.00 64.56 85 LEU A N 1
ATOM 652 C CA . LEU A 1 85 ? -11.209 17.978 15.868 1.00 64.56 85 LEU A CA 1
ATOM 653 C C . LEU A 1 85 ? -12.668 18.196 15.419 1.00 64.56 85 LEU A C 1
ATOM 655 O O . LEU A 1 85 ? -13.351 19.097 15.897 1.00 64.56 85 LEU A O 1
ATOM 659 N N . ARG A 1 86 ? -13.161 17.363 14.499 1.00 61.78 86 ARG A N 1
ATOM 660 C CA . ARG A 1 86 ? -14.548 17.377 14.024 1.00 61.78 86 ARG A CA 1
ATOM 661 C C . ARG A 1 86 ? -15.118 15.971 14.117 1.00 61.78 86 ARG A C 1
ATOM 663 O O . ARG A 1 86 ? -14.437 14.999 13.790 1.00 61.78 86 ARG A O 1
ATOM 670 N N . LYS A 1 87 ? -16.387 15.860 14.525 1.00 60.19 87 LYS A N 1
ATOM 671 C CA . LYS A 1 87 ? -17.110 14.583 14.567 1.00 60.19 87 LYS A CA 1
ATOM 672 C C . LYS A 1 87 ? -17.093 13.957 13.169 1.00 60.19 87 LYS A C 1
ATOM 674 O O . LYS A 1 87 ? -17.696 14.493 12.243 1.00 60.19 87 LYS A O 1
ATOM 679 N N . GLY A 1 88 ? -16.355 12.860 13.030 1.00 55.97 88 GLY A N 1
ATOM 680 C CA . GLY A 1 88 ? -16.169 12.142 11.772 1.00 55.97 88 GLY A CA 1
ATOM 681 C C . GLY A 1 88 ? -14.897 12.480 10.974 1.00 55.97 88 GLY A C 1
ATOM 682 O O . GLY A 1 88 ? -14.673 11.909 9.910 1.00 55.97 88 GLY A O 1
ATOM 683 N N . SER A 1 89 ? -14.012 13.350 11.454 1.00 58.78 89 SER A N 1
ATOM 684 C CA . SER A 1 89 ? -12.717 13.571 10.797 1.00 58.78 89 SER A CA 1
ATOM 685 C C . SER A 1 89 ? -11.665 12.579 11.298 1.00 58.78 89 SER A C 1
ATOM 687 O O . SER A 1 89 ? -11.377 12.534 12.488 1.00 58.78 89 SER A O 1
ATOM 689 N N . LYS A 1 90 ? -11.072 11.807 10.377 1.00 56.22 90 LYS A N 1
ATOM 690 C CA . LYS A 1 90 ? -10.000 10.828 10.661 1.00 56.22 90 LYS A CA 1
ATOM 691 C C . LYS A 1 90 ? -8.579 11.406 10.563 1.00 56.22 90 LYS A C 1
ATOM 693 O O . LYS A 1 90 ? -7.628 10.779 10.999 1.00 56.22 90 LYS A O 1
ATOM 698 N N . VAL A 1 91 ? -8.435 12.583 9.951 1.00 57.62 91 VAL A N 1
ATOM 699 C CA . VAL A 1 91 ? -7.132 13.116 9.503 1.00 57.62 91 VAL A CA 1
ATOM 700 C C . VAL A 1 91 ? -6.446 13.976 10.566 1.00 57.62 91 VAL A C 1
ATOM 702 O O . VAL A 1 91 ? -5.226 14.085 10.578 1.00 57.62 91 VAL A O 1
ATOM 705 N N . ILE A 1 92 ? -7.216 14.590 11.469 1.00 60.06 92 ILE A N 1
ATOM 706 C CA . ILE A 1 92 ? -6.687 15.543 12.451 1.00 60.06 92 ILE A CA 1
ATOM 707 C C . ILE A 1 92 ? -7.180 15.141 13.838 1.00 60.06 92 ILE A C 1
ATOM 709 O O . ILE A 1 92 ? -8.300 15.470 14.242 1.00 60.06 92 ILE A O 1
ATOM 713 N N . LEU A 1 93 ? -6.323 14.412 14.552 1.00 64.88 93 LEU A N 1
ATOM 714 C CA . LEU A 1 93 ? -6.444 14.207 15.988 1.00 64.88 93 LEU A CA 1
ATOM 715 C C . LEU A 1 93 ? -5.688 15.326 16.696 1.00 64.88 93 LEU A C 1
ATOM 717 O O . LEU A 1 93 ? -4.517 15.568 16.399 1.00 64.88 93 LEU A O 1
ATOM 721 N N . LEU A 1 94 ? -6.348 15.996 17.634 1.00 70.69 94 LEU A N 1
ATOM 722 C CA . LEU A 1 94 ? -5.696 16.999 18.461 1.00 70.69 94 LEU A CA 1
ATOM 723 C C . LEU A 1 94 ? -5.317 16.397 19.813 1.00 70.69 94 LEU A C 1
ATOM 725 O O . LEU A 1 94 ? -6.135 15.672 20.394 1.00 70.69 94 LEU A O 1
ATOM 729 N N . PRO A 1 95 ? -4.108 16.701 20.326 1.00 69.56 95 PRO A N 1
ATOM 730 C CA . PRO A 1 95 ? -3.762 16.400 21.703 1.00 69.56 95 PRO A CA 1
ATOM 731 C C . PRO A 1 95 ? -4.818 17.016 22.606 1.00 69.56 95 PRO A C 1
ATOM 733 O O . PRO A 1 95 ? -5.161 18.194 22.466 1.00 69.56 95 PRO A O 1
ATOM 736 N N . ARG A 1 96 ? -5.346 16.219 23.529 1.00 62.47 96 ARG A N 1
ATOM 737 C CA . ARG A 1 96 ? -6.240 16.756 24.544 1.00 62.47 96 ARG A CA 1
ATOM 738 C C . ARG A 1 96 ? -5.434 17.730 25.409 1.00 62.47 96 ARG A C 1
ATOM 740 O O . ARG A 1 96 ? -4.404 17.337 25.946 1.00 62.47 96 ARG A O 1
ATOM 747 N N . LYS A 1 97 ? -5.877 18.984 25.545 1.00 59.31 97 LYS A N 1
ATOM 748 C CA . LYS A 1 97 ? -5.340 19.863 26.595 1.00 59.31 97 LYS A CA 1
ATOM 749 C C . LYS A 1 97 ? -5.788 19.311 27.945 1.00 59.31 97 LYS A C 1
ATOM 751 O O . LYS A 1 97 ? -6.964 18.983 28.104 1.00 59.31 97 LYS A O 1
ATOM 756 N N . ASP A 1 98 ? -4.870 19.246 28.905 1.00 53.41 98 ASP A N 1
ATOM 757 C CA . ASP A 1 98 ? -5.084 18.660 30.239 1.00 53.41 98 ASP A CA 1
ATOM 758 C C . ASP A 1 98 ? -6.257 19.295 31.022 1.00 53.41 98 ASP A C 1
ATOM 760 O O . ASP A 1 98 ? -6.750 18.723 31.995 1.00 53.41 98 ASP A O 1
ATOM 764 N N . GLU A 1 99 ? -6.748 20.453 30.573 1.00 49.72 99 GLU A N 1
ATOM 765 C CA . GLU A 1 99 ? -7.779 21.260 31.231 1.00 49.72 99 GLU A CA 1
ATOM 766 C C . GLU A 1 99 ? -9.222 20.976 30.759 1.00 49.72 99 GLU A C 1
ATOM 768 O O . GLU A 1 99 ? -10.171 21.292 31.477 1.00 49.72 99 GLU A O 1
ATOM 773 N N . GLU A 1 100 ? -9.437 20.313 29.614 1.00 53.75 100 GLU A N 1
ATOM 774 C CA . GLU A 1 100 ? -10.788 19.937 29.157 1.00 53.75 100 GLU A CA 1
ATOM 775 C C . GLU A 1 100 ? -11.200 18.568 29.722 1.00 53.75 100 GLU A C 1
ATOM 777 O O . GLU A 1 100 ? -11.123 17.524 29.058 1.00 53.75 100 GLU A O 1
ATOM 782 N N . LYS A 1 101 ? -11.655 18.560 30.981 1.00 42.91 101 LYS A N 1
ATOM 783 C CA . LYS A 1 101 ? -12.344 17.404 31.576 1.00 42.91 101 LYS A CA 1
ATOM 784 C C . LYS A 1 101 ? -13.699 17.200 30.888 1.00 42.91 101 LYS A C 1
ATOM 786 O O . LYS A 1 101 ? -14.548 18.084 30.969 1.00 42.91 101 LYS A O 1
ATOM 791 N N . PRO A 1 102 ? -13.956 16.042 30.257 1.00 50.50 102 PRO A N 1
ATOM 792 C CA . PRO A 1 102 ? -15.307 15.707 29.853 1.00 50.50 102 PRO A CA 1
ATOM 793 C C . PRO A 1 102 ? -16.068 15.271 31.112 1.00 50.50 102 PRO A C 1
ATOM 795 O O . PRO A 1 102 ? -15.513 14.629 32.003 1.00 50.50 102 PRO A O 1
ATOM 798 N N . GLU A 1 103 ? -17.357 15.572 31.180 1.00 49.34 103 GLU A N 1
ATOM 799 C CA . GLU A 1 103 ? -18.204 15.267 32.340 1.00 49.34 103 GLU A CA 1
ATOM 800 C C . GLU A 1 103 ? -18.299 13.753 32.648 1.00 49.34 103 GLU A C 1
ATOM 802 O O . GLU A 1 103 ? -18.663 13.360 33.753 1.00 49.34 103 GLU A O 1
ATOM 807 N N . LYS A 1 104 ? -17.882 12.884 31.709 1.00 54.22 104 LYS A N 1
ATOM 808 C CA . LYS A 1 104 ? -17.587 11.456 31.925 1.00 54.22 104 LYS A CA 1
ATOM 809 C C . LYS A 1 104 ? -16.455 11.017 30.997 1.00 54.22 104 LYS A C 1
ATOM 811 O O . LYS A 1 104 ? -16.682 10.867 29.800 1.00 54.22 104 LYS A O 1
ATOM 816 N N . THR A 1 105 ? -15.245 10.792 31.509 1.00 57.09 105 THR A N 1
ATOM 817 C CA . THR A 1 105 ? -14.181 10.164 30.709 1.00 57.09 105 THR A CA 1
ATOM 818 C C . THR A 1 105 ? -14.512 8.678 30.549 1.00 57.09 105 THR A C 1
ATOM 820 O O . THR A 1 105 ? -14.558 7.971 31.560 1.00 57.09 105 THR A O 1
ATOM 823 N N . PRO A 1 106 ? -14.783 8.172 29.332 1.00 63.28 106 PRO A N 1
ATOM 824 C CA . PRO A 1 106 ? -14.988 6.743 29.141 1.00 63.28 106 PRO A CA 1
ATOM 825 C C . PRO A 1 106 ? -13.726 5.977 29.563 1.00 63.28 106 PRO A C 1
ATOM 827 O O . PRO A 1 106 ? -12.607 6.384 29.268 1.00 63.28 106 PRO A O 1
ATOM 830 N N . LEU A 1 107 ? -13.903 4.869 30.286 1.00 72.50 107 LEU A N 1
ATOM 831 C CA . LEU A 1 107 ? -12.792 4.057 30.806 1.00 72.50 107 LEU A CA 1
ATOM 832 C C . LEU A 1 107 ? -12.140 3.175 29.726 1.00 72.50 107 LEU A C 1
ATOM 834 O O . LEU A 1 107 ? -11.111 2.554 29.969 1.00 72.50 107 LEU A O 1
ATOM 838 N N . ARG A 1 108 ? -12.798 3.051 28.569 1.00 74.50 108 ARG A N 1
ATOM 839 C CA . ARG A 1 108 ? -12.445 2.158 27.465 1.00 74.50 108 ARG A CA 1
ATOM 840 C C . ARG A 1 108 ? -13.032 2.676 26.144 1.00 74.50 108 ARG A C 1
ATOM 842 O O . ARG A 1 108 ? -14.065 3.351 26.200 1.00 74.50 108 ARG A O 1
ATOM 849 N N . PRO A 1 109 ? -12.442 2.308 24.993 1.00 79.38 109 PRO A N 1
ATOM 850 C CA . PRO A 1 109 ? -13.026 2.575 23.682 1.00 79.38 109 PRO A CA 1
ATOM 851 C C . PRO A 1 109 ? -14.434 1.983 23.580 1.00 79.38 109 PRO A C 1
ATOM 853 O O . PRO A 1 109 ? -14.685 0.869 24.053 1.00 79.38 109 PRO A O 1
ATOM 856 N N . SER A 1 110 ? -15.360 2.721 22.975 1.00 78.50 110 SER A N 1
ATOM 857 C CA . SER A 1 110 ? -16.714 2.240 22.707 1.00 78.50 110 SER A CA 1
ATOM 858 C C . SER A 1 110 ? -16.798 1.553 21.338 1.00 78.50 110 SER A C 1
ATOM 860 O O . SER A 1 110 ? -15.977 1.797 20.456 1.00 78.50 110 SER A O 1
ATOM 862 N N . MET A 1 111 ? -17.820 0.716 21.122 1.00 75.75 111 MET A N 1
ATOM 863 C CA . MET A 1 111 ? -18.051 0.076 19.813 1.00 75.75 111 MET A CA 1
ATOM 864 C C . MET A 1 111 ? -18.233 1.096 18.680 1.00 75.75 111 MET A C 1
ATOM 866 O O . MET A 1 111 ? -17.832 0.836 17.549 1.00 75.75 111 MET A O 1
ATOM 870 N N . ALA A 1 112 ? -18.792 2.270 18.980 1.00 75.19 112 ALA A N 1
ATOM 871 C CA . ALA A 1 112 ? -18.943 3.347 18.008 1.00 75.19 112 ALA A CA 1
ATOM 872 C C . ALA A 1 112 ? -17.595 3.959 17.587 1.00 75.19 112 ALA A C 1
ATOM 874 O O . ALA A 1 112 ? -17.481 4.426 16.460 1.00 75.19 112 ALA A O 1
ATOM 875 N N . ASP A 1 113 ? -16.578 3.920 18.456 1.00 72.25 113 ASP A N 1
ATOM 876 C CA . ASP A 1 113 ? -15.234 4.432 18.150 1.00 72.25 113 ASP A CA 1
ATOM 877 C C . ASP A 1 113 ? -14.456 3.481 17.227 1.00 72.25 113 ASP A C 1
ATOM 879 O O . ASP A 1 113 ? -13.603 3.913 16.459 1.00 72.25 113 ASP A O 1
ATOM 883 N N . ILE A 1 114 ? -14.758 2.183 17.301 1.00 77.88 114 ILE A N 1
ATOM 884 C CA . ILE A 1 114 ? -14.087 1.117 16.539 1.00 77.88 114 ILE A CA 1
ATOM 885 C C . ILE A 1 114 ? -14.792 0.870 15.194 1.00 77.88 114 ILE A C 1
ATOM 887 O O . ILE A 1 114 ? -14.209 0.312 14.265 1.00 77.88 114 ILE A O 1
ATOM 891 N N . THR A 1 115 ? -16.046 1.302 15.056 1.00 78.94 115 THR A N 1
ATOM 892 C CA . THR A 1 115 ? -16.812 1.116 13.821 1.00 78.94 115 THR A CA 1
ATOM 893 C C . THR A 1 115 ? -16.451 2.209 12.810 1.00 78.94 115 THR A C 1
ATOM 895 O O . THR A 1 115 ? -16.534 3.399 13.133 1.00 78.94 115 THR A O 1
ATOM 898 N N . PRO A 1 116 ? -16.063 1.857 11.572 1.00 76.31 116 PRO A N 1
ATOM 899 C CA . PRO A 1 116 ? -15.786 2.848 10.555 1.00 76.31 116 PRO A CA 1
ATOM 900 C C . PRO A 1 116 ? -17.061 3.571 10.136 1.00 76.31 116 PRO A C 1
ATOM 902 O O . PRO A 1 116 ? -18.175 3.066 10.245 1.00 76.31 116 PRO A O 1
ATOM 905 N N . GLN A 1 117 ? -16.884 4.784 9.624 1.00 72.69 117 GLN A N 1
ATOM 906 C CA . GLN A 1 117 ? -17.995 5.521 9.041 1.00 72.69 117 GLN A CA 1
ATOM 907 C C . GLN A 1 117 ? -18.572 4.787 7.831 1.00 72.69 117 GLN A C 1
ATOM 909 O O . GLN A 1 117 ? -17.805 4.178 7.079 1.00 72.69 117 GLN A O 1
ATOM 914 N N . PRO A 1 118 ? -19.893 4.895 7.613 1.00 72.94 118 PRO A N 1
ATOM 915 C CA . PRO A 1 118 ? -20.532 4.310 6.448 1.00 72.94 118 PRO A CA 1
ATOM 916 C C . PRO A 1 118 ? -19.926 4.901 5.171 1.00 72.94 118 PRO A C 1
ATOM 918 O O . PRO A 1 118 ? -19.863 6.120 4.999 1.00 72.94 118 PRO A O 1
ATOM 921 N N . SER A 1 119 ? -19.453 4.029 4.283 1.00 76.56 119 SER A N 1
ATOM 922 C CA . SER A 1 119 ? -19.003 4.408 2.948 1.00 76.56 119 SER A CA 1
ATOM 923 C C . SER A 1 119 ? -20.185 4.474 1.985 1.00 76.56 119 SER A C 1
ATOM 925 O O . SER A 1 119 ? -21.141 3.718 2.112 1.00 76.56 119 SER A O 1
ATOM 927 N N . LEU A 1 120 ? -20.092 5.342 0.972 1.00 76.69 120 LEU A N 1
ATOM 928 C CA . LEU A 1 120 ? -21.035 5.359 -0.158 1.00 76.69 120 LEU A CA 1
ATOM 929 C C . LEU A 1 120 ? -20.935 4.103 -1.040 1.00 76.69 120 LEU A C 1
ATOM 931 O O . LEU A 1 120 ? -21.806 3.855 -1.866 1.00 76.69 120 LEU A O 1
ATOM 935 N N . LEU A 1 121 ? -19.848 3.345 -0.894 1.00 78.00 121 LEU A N 1
ATOM 936 C CA . LEU A 1 121 ? -19.609 2.112 -1.625 1.00 78.00 121 LEU A CA 1
ATOM 937 C C . LEU A 1 121 ? -20.314 0.946 -0.933 1.00 78.00 121 LEU A C 1
ATOM 939 O O . LEU A 1 121 ? -20.179 0.775 0.280 1.00 78.00 121 LEU A O 1
ATOM 943 N N . ASP A 1 122 ? -21.023 0.149 -1.729 1.00 83.25 122 ASP A N 1
ATOM 944 C CA . ASP A 1 122 ? -21.679 -1.075 -1.284 1.00 83.25 122 ASP A CA 1
ATOM 945 C C . ASP A 1 122 ? -20.646 -2.189 -1.056 1.00 83.25 122 ASP A C 1
ATOM 947 O O . ASP A 1 122 ? -19.860 -2.524 -1.949 1.00 83.25 122 ASP A O 1
ATOM 951 N N . ALA A 1 123 ? -20.654 -2.771 0.143 1.00 80.31 123 ALA A N 1
ATOM 952 C CA . ALA A 1 123 ? -19.708 -3.809 0.546 1.00 80.31 123 ALA A CA 1
ATOM 953 C C . ALA A 1 123 ? -19.833 -5.065 -0.332 1.00 80.31 123 ALA A C 1
ATOM 955 O O . ALA A 1 123 ? -18.827 -5.677 -0.702 1.00 80.31 123 ALA A O 1
ATOM 956 N N . ARG A 1 124 ? -21.058 -5.407 -0.756 1.00 84.56 124 ARG A N 1
ATOM 957 C CA . ARG A 1 124 ? -21.299 -6.543 -1.652 1.00 84.56 124 ARG A CA 1
ATOM 958 C C . ARG A 1 124 ? -20.611 -6.364 -2.994 1.00 84.56 124 ARG A C 1
ATOM 960 O O . ARG A 1 124 ? -20.000 -7.294 -3.525 1.00 84.56 124 ARG A O 1
ATOM 967 N N . GLU A 1 125 ? -20.732 -5.165 -3.548 1.00 86.06 125 GLU A N 1
ATOM 968 C CA . GLU A 1 125 ? -20.160 -4.824 -4.840 1.00 86.06 125 GLU A CA 1
ATOM 969 C C . GLU A 1 125 ? -18.632 -4.829 -4.782 1.00 86.06 125 GLU A C 1
ATOM 971 O O . GLU A 1 125 ? -17.988 -5.436 -5.639 1.00 86.06 125 GLU A O 1
ATOM 976 N N . GLN A 1 126 ? -18.050 -4.256 -3.726 1.00 83.56 126 GLN A N 1
ATOM 977 C CA . GLN A 1 126 ? -16.609 -4.342 -3.475 1.00 83.56 126 GLN A CA 1
ATOM 978 C C . GLN A 1 126 ? -16.144 -5.799 -3.393 1.00 83.56 126 GLN A C 1
ATOM 980 O O . GLN A 1 126 ? -15.158 -6.180 -4.027 1.00 83.56 126 GLN A O 1
ATOM 985 N N . ARG A 1 127 ? -16.893 -6.656 -2.687 1.00 83.69 127 ARG A N 1
ATOM 986 C CA . ARG A 1 127 ? -16.565 -8.080 -2.593 1.00 83.69 127 ARG A CA 1
ATOM 987 C C . ARG A 1 127 ? -16.647 -8.780 -3.948 1.00 83.69 127 ARG A C 1
ATOM 989 O O . ARG A 1 127 ? -15.783 -9.598 -4.269 1.00 83.69 127 ARG A O 1
ATOM 996 N N . ARG A 1 128 ? -17.655 -8.457 -4.762 1.00 88.25 128 ARG A N 1
ATOM 997 C CA . ARG A 1 128 ? -17.798 -8.978 -6.130 1.00 88.25 128 ARG A CA 1
ATOM 998 C C . ARG A 1 128 ? -16.600 -8.596 -6.999 1.00 88.25 128 ARG A C 1
ATOM 1000 O O . ARG A 1 128 ? -16.080 -9.452 -7.716 1.00 88.25 128 ARG A O 1
ATOM 1007 N N . GLN A 1 129 ? -16.153 -7.346 -6.911 1.00 89.12 129 GLN A N 1
ATOM 1008 C CA . GLN A 1 129 ? -14.997 -6.835 -7.649 1.00 89.12 129 GLN A CA 1
ATOM 1009 C C . GLN A 1 129 ? -13.693 -7.500 -7.198 1.00 89.12 129 GLN A C 1
ATOM 1011 O O . GLN A 1 129 ? -12.949 -7.986 -8.046 1.00 89.12 129 GLN A O 1
ATOM 1016 N N . SER A 1 130 ? -13.475 -7.633 -5.887 1.00 86.12 130 SER A N 1
ATOM 1017 C CA . SER A 1 130 ? -12.344 -8.374 -5.306 1.00 86.12 130 SER A CA 1
ATOM 1018 C C . SER A 1 130 ? -12.290 -9.821 -5.821 1.00 86.12 130 SER A C 1
ATOM 1020 O O . SER A 1 130 ? -11.272 -10.281 -6.337 1.00 86.12 130 SER A O 1
ATOM 1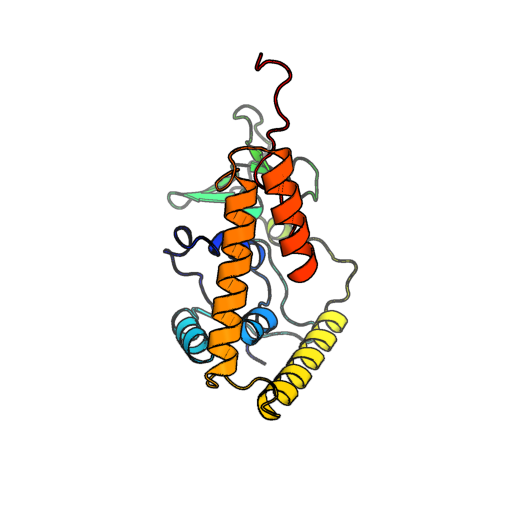022 N N . LEU A 1 131 ? -13.420 -10.538 -5.814 1.00 89.31 131 LEU A N 1
ATOM 1023 C CA . LEU A 1 131 ? -13.489 -11.906 -6.344 1.00 89.31 131 LEU A CA 1
ATOM 1024 C C . LEU A 1 131 ? -13.211 -11.981 -7.854 1.00 89.31 131 LEU A C 1
ATOM 1026 O O . LEU A 1 131 ? -12.615 -12.953 -8.327 1.00 89.31 131 LEU A O 1
ATOM 1030 N N . ALA A 1 132 ? -13.664 -10.991 -8.625 1.00 89.62 132 ALA A N 1
ATOM 1031 C CA . ALA A 1 132 ? -13.374 -10.909 -10.054 1.00 89.62 132 ALA A CA 1
ATOM 1032 C C . ALA A 1 132 ? -11.880 -10.647 -10.306 1.00 89.62 132 ALA A C 1
ATOM 1034 O O . ALA A 1 132 ? -11.284 -11.316 -11.154 1.00 89.62 132 ALA A O 1
ATOM 1035 N N . PHE A 1 133 ? -11.273 -9.749 -9.525 1.00 88.56 133 PHE A N 1
ATOM 1036 C CA . PHE A 1 133 ? -9.845 -9.453 -9.557 1.00 88.56 133 PHE A CA 1
ATOM 1037 C C . PHE A 1 133 ? -9.007 -10.693 -9.231 1.00 88.56 133 PHE A C 1
ATOM 1039 O O . PHE A 1 133 ? -8.164 -11.073 -10.037 1.00 88.56 133 PHE A O 1
ATOM 1046 N N . GLN A 1 134 ? -9.304 -11.406 -8.139 1.00 86.94 134 GLN A N 1
ATOM 1047 C CA . GLN A 1 134 ? -8.592 -12.635 -7.755 1.00 86.94 134 GLN A CA 1
ATOM 1048 C C . GLN A 1 134 ? -8.638 -13.705 -8.860 1.00 86.94 134 GLN A C 1
ATOM 1050 O O . GLN A 1 134 ? -7.625 -14.330 -9.186 1.00 86.94 134 GLN A O 1
ATOM 1055 N N . LYS A 1 135 ? -9.805 -13.900 -9.492 1.00 91.50 135 LYS A N 1
ATOM 1056 C CA . LYS A 1 135 ? -9.955 -14.837 -10.619 1.00 91.50 135 LYS A CA 1
ATOM 1057 C C . LYS A 1 135 ? -9.116 -14.423 -11.825 1.00 91.50 135 LYS A C 1
ATOM 1059 O O . LYS A 1 135 ? -8.532 -15.287 -12.477 1.00 91.50 135 LYS A O 1
ATOM 1064 N N . LEU A 1 136 ? -9.089 -13.132 -12.149 1.00 88.38 136 LEU A N 1
ATOM 1065 C CA . LEU A 1 136 ? -8.294 -12.606 -13.255 1.00 88.38 136 LEU A CA 1
ATOM 1066 C C . LEU A 1 136 ? -6.795 -12.724 -12.964 1.00 88.38 136 LEU A C 1
ATOM 1068 O O . LEU A 1 136 ? -6.060 -13.236 -13.801 1.00 88.38 136 LEU A O 1
ATOM 1072 N N . HIS A 1 137 ? -6.360 -12.321 -11.770 1.00 84.19 137 HIS A N 1
ATOM 1073 C CA . HIS A 1 137 ? -4.970 -12.398 -11.318 1.00 84.19 137 HIS A CA 1
ATOM 1074 C C . HIS A 1 137 ? -4.429 -13.820 -11.414 1.00 84.19 137 HIS A C 1
ATOM 1076 O O . HIS A 1 137 ? -3.365 -14.046 -11.986 1.00 84.19 137 HIS A O 1
ATOM 1082 N N . LYS A 1 138 ? -5.216 -14.803 -10.959 1.00 84.62 138 LYS A N 1
ATOM 1083 C CA . LYS A 1 138 ? -4.869 -16.218 -11.101 1.00 84.62 138 LYS A CA 1
ATOM 1084 C C . LYS A 1 138 ? -4.688 -16.619 -12.566 1.00 84.62 138 LYS A C 1
ATOM 1086 O O . LYS A 1 138 ? -3.674 -17.212 -12.902 1.00 84.62 138 LYS A O 1
ATOM 1091 N N . LYS A 1 139 ? -5.615 -16.237 -13.452 1.00 87.75 139 LYS A N 1
ATOM 1092 C CA . LYS A 1 139 ? -5.482 -16.514 -14.895 1.00 87.75 139 LYS A CA 1
ATOM 1093 C C . LYS A 1 139 ? -4.215 -15.897 -15.491 1.00 87.75 139 LYS A C 1
ATOM 1095 O O . LYS A 1 139 ? -3.585 -16.527 -16.330 1.00 87.75 139 LYS A O 1
ATOM 1100 N N . VAL A 1 140 ? -3.848 -14.684 -15.076 1.00 84.62 140 VAL A N 1
ATOM 1101 C CA . VAL A 1 140 ? -2.635 -13.997 -15.551 1.00 84.62 140 VAL A CA 1
ATOM 1102 C C . VAL A 1 140 ? -1.368 -14.697 -15.051 1.00 84.62 140 VAL A C 1
ATOM 1104 O O . VAL A 1 140 ? -0.447 -14.904 -15.844 1.00 84.62 140 VAL A O 1
ATOM 1107 N N . LYS A 1 141 ? -1.335 -15.104 -13.773 1.00 76.44 141 LYS A N 1
ATOM 1108 C CA . LYS A 1 141 ? -0.240 -15.900 -13.192 1.00 76.44 141 LYS A CA 1
ATOM 1109 C C . LYS A 1 141 ? -0.102 -17.256 -13.898 1.00 76.44 141 LYS A C 1
ATOM 1111 O O . LYS A 1 141 ? 0.990 -17.591 -14.349 1.00 76.44 141 LYS A O 1
ATOM 1116 N N . ASP A 1 142 ? -1.207 -17.981 -14.072 1.00 81.12 142 ASP A N 1
ATOM 1117 C CA . ASP A 1 142 ? -1.244 -19.301 -14.720 1.00 81.12 142 ASP A CA 1
ATOM 1118 C C . ASP A 1 142 ? -0.820 -19.233 -16.196 1.00 81.12 142 ASP A C 1
ATOM 1120 O O . ASP A 1 142 ? -0.158 -20.133 -16.708 1.00 81.12 142 ASP A O 1
ATOM 1124 N N . ALA A 1 143 ? -1.156 -18.141 -16.888 1.00 80.81 143 ALA A N 1
ATOM 1125 C CA . ALA A 1 143 ? -0.754 -17.909 -18.272 1.00 80.81 143 ALA A CA 1
ATOM 1126 C C . ALA A 1 143 ? 0.738 -17.544 -18.433 1.00 80.81 143 ALA A C 1
ATOM 1128 O O . ALA A 1 143 ? 1.182 -17.301 -19.554 1.00 80.81 143 ALA A O 1
ATOM 1129 N N . ALA A 1 144 ? 1.513 -17.501 -17.339 1.00 65.88 144 ALA A N 1
ATOM 1130 C CA . ALA A 1 144 ? 2.947 -17.211 -17.320 1.00 65.88 144 ALA A CA 1
ATOM 1131 C C . ALA A 1 144 ? 3.345 -15.922 -18.073 1.00 65.88 144 ALA A C 1
ATOM 1133 O O . ALA A 1 144 ? 4.476 -15.804 -18.552 1.00 65.88 144 ALA A O 1
ATOM 1134 N N . PHE A 1 145 ? 2.437 -14.940 -18.174 1.00 60.56 145 PHE A N 1
ATOM 1135 C CA . PHE A 1 145 ? 2.733 -13.643 -18.797 1.00 60.56 145 PHE A CA 1
ATOM 1136 C C . PHE A 1 145 ? 3.809 -12.875 -18.018 1.00 60.56 145 PHE A C 1
ATOM 1138 O O . PHE A 1 145 ? 4.590 -12.134 -18.612 1.00 60.56 145 PHE A O 1
ATOM 1145 N N . ILE A 1 146 ? 3.890 -13.094 -16.701 1.00 56.38 146 ILE A N 1
ATOM 1146 C CA . ILE A 1 146 ? 4.916 -12.528 -15.823 1.00 56.38 146 ILE A CA 1
ATOM 1147 C C . ILE A 1 146 ? 5.988 -13.599 -15.596 1.00 56.38 146 ILE A C 1
ATOM 1149 O O . ILE A 1 146 ? 5.947 -14.357 -14.630 1.00 56.38 146 ILE A O 1
ATOM 1153 N N . LYS A 1 147 ? 6.941 -13.706 -16.525 1.00 54.09 147 LYS A N 1
ATOM 1154 C CA . LYS A 1 147 ? 8.143 -14.525 -16.316 1.00 54.09 147 LYS A CA 1
ATOM 1155 C C . LYS A 1 147 ? 9.104 -13.777 -15.387 1.00 54.09 147 LYS A C 1
ATOM 1157 O O . LYS A 1 147 ? 9.298 -12.577 -15.594 1.00 54.09 147 LYS A O 1
ATOM 1162 N N . PRO A 1 148 ? 9.762 -14.446 -14.421 1.00 55.72 148 PRO A N 1
ATOM 1163 C CA . PRO A 1 148 ? 10.877 -13.835 -13.718 1.00 55.72 148 PRO A CA 1
ATOM 1164 C C . PRO A 1 148 ? 11.939 -13.461 -14.752 1.00 55.72 148 PRO A C 1
ATOM 1166 O O . PRO A 1 148 ? 12.360 -14.290 -15.565 1.00 55.72 148 PRO A O 1
ATOM 1169 N N . ALA A 1 149 ? 12.315 -12.187 -14.733 1.00 57.09 149 ALA A N 1
ATOM 1170 C CA . ALA A 1 149 ? 13.325 -11.551 -15.563 1.00 57.09 149 ALA A CA 1
ATOM 1171 C C . ALA A 1 149 ? 14.696 -12.242 -15.426 1.00 57.09 149 ALA A C 1
ATOM 1173 O O . ALA A 1 149 ? 15.586 -11.766 -14.735 1.00 57.09 149 ALA A O 1
ATOM 1174 N N . THR A 1 150 ? 14.863 -13.393 -16.069 1.00 55.41 150 THR A N 1
ATOM 1175 C CA . THR A 1 150 ? 16.096 -14.202 -16.055 1.00 55.41 150 THR A CA 1
ATOM 1176 C C . THR A 1 150 ? 16.899 -14.046 -17.340 1.00 55.41 150 THR A C 1
ATOM 1178 O O . THR A 1 150 ? 17.998 -14.583 -17.458 1.00 55.41 150 THR A O 1
ATOM 1181 N N . SER A 1 151 ? 16.387 -13.284 -18.310 1.00 62.38 151 SER A N 1
ATOM 1182 C CA . SER A 1 151 ? 17.164 -12.938 -19.493 1.00 62.38 151 SER A CA 1
ATOM 1183 C C . SER A 1 151 ? 18.190 -11.857 -19.142 1.00 62.38 151 SER A C 1
ATOM 1185 O O . SER A 1 151 ? 17.865 -10.876 -18.468 1.00 62.38 151 SER A O 1
ATOM 1187 N N . GLN A 1 152 ? 19.426 -12.011 -19.625 1.00 61.59 152 GLN A N 1
ATOM 1188 C CA . GLN A 1 152 ? 20.484 -11.000 -19.477 1.00 61.59 152 GLN A CA 1
ATOM 1189 C C . GLN A 1 152 ? 20.033 -9.617 -19.976 1.00 61.59 152 GLN A C 1
ATOM 1191 O O . GLN A 1 152 ? 20.411 -8.600 -19.400 1.00 61.59 152 GLN A O 1
ATOM 1196 N N . GLY A 1 153 ? 19.168 -9.584 -20.997 1.00 65.88 153 GLY A N 1
ATOM 1197 C CA . GLY A 1 153 ? 18.572 -8.355 -21.516 1.00 65.88 15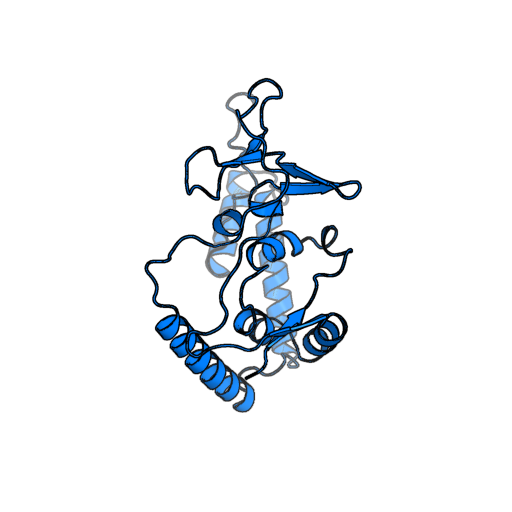3 GLY A CA 1
ATOM 1198 C C . GLY A 1 153 ? 17.718 -7.626 -20.482 1.00 65.88 153 GLY A C 1
ATOM 1199 O O . GLY A 1 153 ? 17.839 -6.417 -20.348 1.00 65.88 153 GLY A O 1
ATOM 1200 N N . THR A 1 154 ? 16.920 -8.343 -19.686 1.00 70.56 154 THR A N 1
ATOM 1201 C CA . THR A 1 154 ? 16.088 -7.709 -18.655 1.00 70.56 154 THR A CA 1
ATOM 1202 C C . THR A 1 154 ? 16.936 -7.139 -17.523 1.00 70.56 154 THR A C 1
ATOM 1204 O O . THR A 1 154 ? 16.687 -6.021 -17.089 1.00 70.56 154 THR A O 1
ATOM 1207 N N . VAL A 1 155 ? 17.980 -7.854 -17.092 1.00 76.25 155 VAL A N 1
ATOM 1208 C CA . VAL A 1 155 ? 18.922 -7.351 -16.076 1.00 76.25 155 VAL A CA 1
ATOM 1209 C C . VAL A 1 155 ? 19.628 -6.090 -16.569 1.00 76.25 155 VAL A C 1
ATOM 1211 O O . VAL A 1 155 ? 19.686 -5.102 -15.842 1.00 76.25 155 VAL A O 1
ATOM 1214 N N . LEU A 1 156 ? 20.106 -6.084 -17.817 1.00 77.75 156 LEU A N 1
ATOM 1215 C CA . LEU A 1 156 ? 20.737 -4.907 -18.408 1.00 77.75 156 LEU A CA 1
ATOM 1216 C C . LEU A 1 156 ? 19.762 -3.729 -18.492 1.00 77.75 156 LEU A C 1
ATOM 1218 O O . LEU A 1 156 ? 20.118 -2.623 -18.099 1.00 77.75 156 LEU A O 1
ATOM 1222 N N . SER A 1 157 ? 18.526 -3.959 -18.940 1.00 76.62 157 SER A N 1
ATOM 1223 C CA . SER A 1 157 ? 17.493 -2.922 -18.965 1.00 76.62 157 SER A CA 1
ATOM 1224 C C . SER A 1 157 ? 17.219 -2.358 -17.571 1.00 76.62 157 SER A C 1
ATOM 1226 O O . SER A 1 157 ? 17.168 -1.142 -17.427 1.00 76.62 157 SER A O 1
ATOM 1228 N N . TYR A 1 158 ? 17.115 -3.202 -16.539 1.00 79.69 158 TYR A N 1
ATOM 1229 C CA . TYR A 1 158 ? 16.947 -2.749 -15.154 1.00 79.69 158 TYR A CA 1
ATOM 1230 C C . TYR A 1 158 ? 18.139 -1.929 -14.657 1.00 79.69 158 TYR A C 1
ATOM 1232 O O . TYR A 1 158 ? 17.932 -0.894 -14.032 1.00 79.69 158 TYR A O 1
ATOM 1240 N N . LEU A 1 159 ? 19.372 -2.353 -14.947 1.00 82.31 159 LEU A N 1
ATOM 1241 C CA . LEU A 1 159 ? 20.578 -1.621 -14.552 1.00 82.31 159 LEU A CA 1
ATOM 1242 C C . LEU A 1 159 ? 20.676 -0.264 -15.256 1.00 82.31 159 LEU A C 1
ATOM 1244 O O . LEU A 1 159 ? 20.967 0.738 -14.608 1.00 82.31 159 LEU A O 1
ATOM 1248 N N . VAL A 1 160 ? 20.378 -0.213 -16.556 1.00 84.81 160 VAL A N 1
ATOM 1249 C CA . VAL A 1 160 ? 20.344 1.036 -17.330 1.00 84.81 160 VAL A CA 1
ATOM 1250 C C . VAL A 1 160 ? 19.271 1.972 -16.780 1.00 84.81 160 VAL A C 1
ATOM 1252 O O . VAL A 1 160 ? 19.547 3.145 -16.542 1.00 84.81 160 VAL A O 1
ATOM 1255 N N . TRP A 1 161 ? 18.068 1.458 -16.513 1.00 82.69 161 TRP A N 1
ATOM 1256 C CA . TRP A 1 161 ? 16.985 2.268 -15.961 1.00 82.69 161 TRP A CA 1
ATOM 1257 C C . TRP A 1 161 ? 17.310 2.773 -14.561 1.00 82.69 161 TRP A C 1
ATOM 1259 O O . TRP A 1 161 ? 17.098 3.945 -14.263 1.00 82.69 161 TRP A O 1
ATOM 1269 N N . HIS A 1 162 ? 17.876 1.923 -13.710 1.00 84.19 162 HIS A N 1
ATOM 1270 C CA . HIS A 1 162 ? 18.300 2.312 -12.372 1.00 84.19 162 HIS A CA 1
ATOM 1271 C C . HIS A 1 162 ? 19.372 3.410 -12.416 1.00 84.19 162 HIS A C 1
ATOM 1273 O O . HIS A 1 162 ? 19.237 4.420 -11.727 1.00 84.19 162 HIS A O 1
ATOM 1279 N N . GLN A 1 163 ? 20.384 3.259 -13.276 1.00 86.94 163 GLN A N 1
ATOM 1280 C CA . GLN A 1 163 ? 21.464 4.234 -13.399 1.00 86.94 163 GLN A CA 1
ATOM 1281 C C . GLN A 1 163 ? 20.970 5.585 -13.931 1.00 86.94 163 GLN A C 1
ATOM 1283 O O . GLN A 1 163 ? 21.360 6.617 -13.395 1.00 86.94 163 GLN A O 1
ATOM 1288 N N . LEU A 1 164 ? 20.079 5.594 -14.929 1.00 84.44 164 LEU A N 1
ATOM 1289 C CA . LEU A 1 164 ? 19.495 6.830 -15.466 1.00 84.44 164 LEU A CA 1
ATOM 1290 C C . LEU A 1 164 ? 18.661 7.580 -14.420 1.00 84.44 164 LEU A C 1
ATOM 1292 O O . LEU A 1 164 ? 18.782 8.798 -14.302 1.00 84.44 164 LEU A O 1
ATOM 1296 N N . ASN A 1 165 ? 17.864 6.856 -13.627 1.00 82.56 165 ASN A N 1
ATOM 1297 C CA . ASN A 1 165 ? 17.099 7.438 -12.522 1.00 82.56 165 ASN A CA 1
ATOM 1298 C C . ASN A 1 165 ? 18.019 8.068 -11.463 1.00 82.56 165 ASN A C 1
ATOM 1300 O O . ASN A 1 165 ? 17.752 9.177 -11.004 1.00 82.56 165 ASN A O 1
ATOM 1304 N N . PHE A 1 166 ? 19.111 7.389 -11.100 1.00 84.25 166 PHE A N 1
ATOM 1305 C CA . PHE A 1 166 ? 20.075 7.900 -10.122 1.00 84.25 166 PHE A CA 1
ATOM 1306 C C . PHE A 1 166 ? 20.832 9.126 -10.652 1.00 84.25 166 PHE A C 1
ATOM 1308 O O . PHE A 1 166 ? 20.973 10.121 -9.954 1.00 84.25 166 PHE A O 1
ATOM 1315 N N . THR A 1 167 ? 21.228 9.115 -11.926 1.00 84.44 167 THR A N 1
ATOM 1316 C CA . THR A 1 167 ? 21.850 10.278 -12.573 1.00 84.44 167 THR A CA 1
ATOM 1317 C C . THR A 1 167 ? 20.903 11.480 -12.625 1.00 84.44 167 THR A C 1
ATOM 1319 O O . THR A 1 167 ? 21.318 12.598 -12.333 1.00 84.44 167 THR A O 1
ATOM 1322 N N . ALA A 1 168 ? 19.624 11.272 -12.950 1.00 83.38 168 ALA A N 1
ATOM 1323 C CA . ALA A 1 168 ? 18.621 12.336 -12.911 1.00 83.38 168 ALA A CA 1
ATOM 1324 C C . ALA A 1 168 ? 18.400 12.883 -11.485 1.00 83.38 168 ALA A C 1
ATOM 1326 O O . ALA A 1 168 ? 18.217 14.088 -11.312 1.00 83.38 168 ALA A O 1
ATOM 1327 N N . HIS A 1 169 ? 18.456 12.015 -10.468 1.00 83.69 169 HIS A N 1
ATOM 1328 C CA . HIS A 1 169 ? 18.408 12.395 -9.054 1.00 83.69 169 HIS A CA 1
ATOM 1329 C C . HIS A 1 169 ? 19.615 13.256 -8.642 1.00 83.69 169 HIS A C 1
ATOM 1331 O O . HIS A 1 169 ? 19.419 14.346 -8.106 1.00 83.69 169 HIS A O 1
ATOM 1337 N N . ASP A 1 170 ? 20.839 12.833 -8.971 1.00 80.81 170 ASP A N 1
ATOM 1338 C CA . ASP A 1 170 ? 22.073 13.563 -8.641 1.00 80.81 170 ASP A CA 1
ATOM 1339 C C . ASP A 1 170 ? 22.152 14.930 -9.343 1.00 80.81 170 ASP A C 1
ATOM 1341 O O . ASP A 1 170 ? 22.590 15.923 -8.756 1.00 80.81 170 ASP A O 1
ATOM 1345 N N . LEU A 1 171 ? 21.667 15.019 -10.587 1.00 81.56 171 LEU A N 1
ATOM 1346 C CA . LEU A 1 171 ? 21.528 16.290 -11.305 1.00 81.56 171 LEU A CA 1
ATOM 1347 C C . LEU A 1 171 ? 20.499 17.221 -10.645 1.00 81.56 171 LEU A C 1
ATOM 1349 O O . LEU A 1 171 ? 20.669 18.440 -10.660 1.00 81.56 171 LEU A O 1
ATOM 1353 N N . GLY A 1 172 ? 19.460 16.668 -10.014 1.00 74.94 172 GLY A N 1
ATOM 1354 C CA . GLY A 1 172 ? 18.502 17.434 -9.214 1.00 74.94 172 GLY A CA 1
ATOM 1355 C C . GLY A 1 172 ? 19.153 18.180 -8.043 1.00 74.94 172 GLY A C 1
ATOM 1356 O O . GLY A 1 172 ? 18.735 19.296 -7.735 1.00 74.94 172 GLY A O 1
ATOM 1357 N N . HIS A 1 173 ? 20.216 17.610 -7.468 1.00 78.62 173 HIS A N 1
ATOM 1358 C CA . HIS A 1 173 ? 20.991 18.177 -6.359 1.00 78.62 173 HIS A CA 1
ATOM 1359 C C . HIS A 1 173 ? 22.236 18.977 -6.798 1.00 78.62 173 HIS A C 1
ATOM 1361 O O . HIS A 1 173 ? 23.061 19.332 -5.959 1.00 78.62 173 HIS A O 1
ATOM 1367 N N . MET A 1 174 ? 22.370 19.303 -8.092 1.00 75.88 174 MET A N 1
ATOM 1368 C CA . MET A 1 174 ? 23.526 20.012 -8.673 1.00 75.88 174 MET A CA 1
ATOM 1369 C C . MET A 1 174 ? 24.859 19.237 -8.609 1.00 75.88 174 MET A C 1
ATOM 1371 O O . MET A 1 174 ? 25.929 19.838 -8.511 1.00 75.88 174 MET A O 1
ATOM 1375 N N . GLY A 1 175 ? 24.818 17.902 -8.657 1.00 72.00 175 GLY A N 1
ATOM 1376 C CA . GLY A 1 175 ? 26.004 17.047 -8.523 1.00 72.00 175 GLY A CA 1
ATOM 1377 C C . GLY A 1 175 ? 26.947 16.995 -9.735 1.00 72.00 175 GLY A C 1
ATOM 1378 O O . GLY A 1 175 ? 27.951 16.288 -9.670 1.00 72.00 175 GLY A O 1
ATOM 1379 N N . PHE A 1 176 ? 26.650 17.696 -10.841 1.00 78.19 176 PHE A N 1
ATOM 1380 C CA . PHE A 1 176 ? 27.414 17.580 -12.090 1.00 78.19 176 PHE A CA 1
ATOM 1381 C C . PHE A 1 176 ? 28.120 18.881 -12.483 1.00 78.19 176 PHE A C 1
ATOM 1383 O O . PHE A 1 176 ? 29.339 18.985 -12.343 1.00 78.19 176 PHE A O 1
ATOM 1390 N N . THR A 1 177 ? 27.390 19.895 -12.957 1.00 79.94 177 THR A N 1
ATO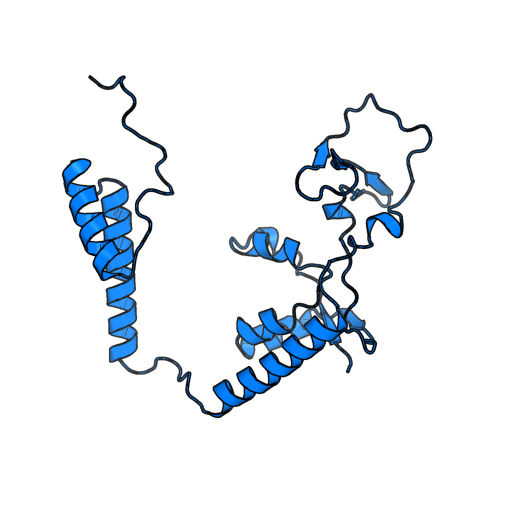M 1391 C CA . THR A 1 177 ? 28.007 21.170 -13.366 1.00 79.94 177 THR A CA 1
ATOM 1392 C C . THR A 1 177 ? 28.023 22.215 -12.259 1.00 79.94 177 THR A C 1
ATOM 1394 O O . THR A 1 177 ? 28.670 23.248 -12.423 1.00 79.94 177 THR A O 1
ATOM 1397 N N . HIS A 1 178 ? 27.328 21.964 -11.142 1.00 78.12 178 HIS A N 1
ATOM 1398 C CA . HIS A 1 178 ? 27.105 22.930 -10.058 1.00 78.12 178 HIS A CA 1
ATOM 1399 C C . HIS A 1 178 ? 26.376 24.206 -10.526 1.00 78.12 178 HIS A C 1
ATOM 1401 O O . HIS A 1 178 ? 26.310 25.201 -9.803 1.00 78.12 178 HIS A O 1
ATOM 1407 N N . ASN A 1 179 ? 25.809 24.191 -11.737 1.00 79.50 179 ASN A N 1
ATOM 1408 C CA . ASN A 1 179 ? 24.974 25.252 -12.273 1.00 79.50 179 ASN A CA 1
ATOM 1409 C C . ASN A 1 179 ? 23.526 24.772 -12.292 1.00 79.50 179 ASN A C 1
ATOM 1411 O O . ASN A 1 179 ? 23.147 23.906 -13.082 1.00 79.50 179 ASN A O 1
ATOM 1415 N N . TRP A 1 180 ? 22.708 25.391 -11.446 1.00 80.44 180 TRP A N 1
ATOM 1416 C CA . TRP A 1 180 ? 21.317 25.011 -11.225 1.00 80.44 180 TRP A CA 1
ATOM 1417 C C . TRP A 1 180 ? 20.483 24.919 -12.512 1.00 80.44 180 TRP A C 1
ATOM 1419 O O . TRP A 1 180 ? 19.685 23.994 -12.666 1.00 80.44 180 TRP A O 1
ATOM 1429 N N . TYR A 1 181 ? 20.668 25.852 -13.451 1.00 80.25 181 TYR A N 1
ATOM 1430 C CA . TYR A 1 181 ? 19.877 25.894 -14.685 1.00 80.25 181 TYR A CA 1
ATOM 1431 C C . TYR A 1 181 ? 20.277 24.785 -15.659 1.00 80.25 181 TYR A C 1
ATOM 1433 O O . TYR A 1 181 ? 19.412 24.175 -16.287 1.00 80.25 181 TYR A O 1
ATOM 1441 N N . ILE A 1 182 ? 21.580 24.518 -15.773 1.00 81.31 182 ILE A N 1
ATOM 1442 C CA . ILE A 1 182 ? 22.119 23.518 -16.699 1.00 81.31 182 ILE A CA 1
ATOM 1443 C C . ILE A 1 182 ? 21.823 22.112 -16.176 1.00 81.31 182 ILE A C 1
ATOM 1445 O O . ILE A 1 182 ? 21.289 21.289 -16.918 1.00 81.31 182 ILE A O 1
ATOM 1449 N N . ASP A 1 183 ? 22.075 21.860 -14.891 1.00 81.75 183 ASP A N 1
ATOM 1450 C CA . ASP A 1 183 ? 21.857 20.540 -14.297 1.00 81.75 183 ASP A CA 1
ATOM 1451 C C . ASP A 1 183 ? 20.372 20.149 -14.333 1.00 81.75 183 ASP A C 1
ATOM 1453 O O . ASP A 1 183 ? 20.048 19.020 -14.700 1.00 81.75 183 ASP A O 1
ATOM 1457 N N . ARG A 1 184 ? 19.441 21.086 -14.097 1.00 82.88 184 ARG A N 1
ATOM 1458 C CA . ARG A 1 184 ? 17.995 20.808 -14.215 1.00 82.88 184 ARG A CA 1
ATOM 1459 C C . ARG A 1 184 ? 17.525 20.648 -15.651 1.00 82.88 184 ARG A C 1
ATOM 1461 O O . ARG A 1 184 ? 16.662 19.810 -15.888 1.00 82.88 184 ARG A O 1
ATOM 1468 N N . ALA A 1 185 ? 18.071 21.400 -16.607 1.00 84.31 185 ALA A N 1
ATOM 1469 C CA . ALA A 1 185 ? 17.732 21.206 -18.016 1.00 84.31 185 ALA A CA 1
ATOM 1470 C C . ALA A 1 185 ? 18.113 19.791 -18.487 1.00 84.31 185 ALA A C 1
ATOM 1472 O O . ALA A 1 185 ? 17.315 19.123 -19.145 1.00 84.31 185 ALA A O 1
ATOM 1473 N N . ILE A 1 186 ? 19.291 19.304 -18.081 1.00 84.50 186 ILE A N 1
ATOM 1474 C CA . ILE A 1 186 ? 19.750 17.939 -18.375 1.00 84.50 186 ILE A CA 1
ATOM 1475 C C . ILE A 1 186 ? 18.896 16.909 -17.624 1.00 84.50 186 ILE A C 1
ATOM 1477 O O . ILE A 1 186 ? 18.474 15.915 -18.211 1.00 84.50 186 ILE A O 1
ATOM 1481 N N . ALA A 1 187 ? 18.588 17.154 -16.350 1.00 83.69 187 ALA A N 1
ATOM 1482 C CA . ALA A 1 187 ? 17.768 16.251 -15.551 1.00 83.69 187 ALA A CA 1
ATOM 1483 C C . ALA A 1 187 ? 16.353 16.094 -16.138 1.00 83.69 187 ALA A C 1
ATOM 1485 O O . ALA A 1 187 ? 15.872 14.973 -16.286 1.00 83.69 187 ALA A O 1
ATOM 1486 N N . ILE A 1 188 ? 15.702 17.201 -16.520 1.00 84.62 188 ILE A N 1
ATOM 1487 C CA . ILE A 1 188 ? 14.370 17.205 -17.147 1.00 84.62 188 ILE A CA 1
ATOM 1488 C C . ILE A 1 188 ? 14.404 16.443 -18.472 1.00 84.62 188 ILE A C 1
ATOM 1490 O O . ILE A 1 188 ? 13.520 15.631 -18.726 1.00 84.62 188 ILE A O 1
ATOM 1494 N N . PHE A 1 189 ? 15.444 16.646 -19.284 1.00 84.75 189 PHE A N 1
ATOM 1495 C CA . PHE A 1 189 ? 15.618 15.911 -20.535 1.00 84.75 189 PHE A CA 1
ATOM 1496 C C . PHE A 1 189 ? 15.737 14.391 -20.311 1.00 84.75 189 PHE A C 1
ATOM 1498 O O . PHE A 1 189 ? 15.109 13.609 -21.021 1.00 84.75 189 PHE A O 1
ATOM 1505 N N . ILE A 1 190 ? 16.484 13.953 -19.290 1.00 83.06 190 ILE A N 1
ATOM 1506 C CA . ILE A 1 190 ? 16.596 12.528 -18.931 1.00 83.06 190 ILE A CA 1
ATOM 1507 C C . ILE A 1 190 ? 15.268 11.987 -18.372 1.00 83.06 190 ILE A C 1
ATOM 1509 O O . ILE A 1 190 ? 14.856 10.881 -18.724 1.00 83.06 190 ILE A O 1
ATOM 1513 N N . ALA A 1 191 ? 14.578 12.756 -17.525 1.00 81.00 191 ALA A N 1
ATOM 1514 C CA . ALA A 1 191 ? 13.293 12.377 -16.939 1.00 81.00 191 ALA A CA 1
ATOM 1515 C C . ALA A 1 191 ? 12.176 12.212 -17.971 1.00 81.00 191 ALA A C 1
ATOM 1517 O O . ALA A 1 191 ? 11.339 11.322 -17.814 1.00 81.00 191 ALA A O 1
ATOM 1518 N N . ASP A 1 192 ? 12.176 13.043 -19.012 1.00 81.19 192 ASP A N 1
ATOM 1519 C CA . ASP A 1 192 ? 11.218 12.971 -20.115 1.00 81.19 192 ASP A CA 1
ATOM 1520 C C . ASP A 1 192 ? 11.365 11.648 -20.886 1.00 81.19 192 ASP A C 1
ATOM 1522 O O . ASP A 1 192 ? 10.388 10.939 -21.123 1.00 81.19 192 ASP A O 1
ATOM 1526 N N . ILE A 1 193 ? 12.608 11.223 -21.140 1.00 79.19 193 ILE A N 1
ATOM 1527 C CA . ILE A 1 193 ? 12.910 9.925 -21.767 1.00 79.19 193 ILE A CA 1
ATOM 1528 C C . ILE A 1 193 ? 12.552 8.750 -20.836 1.00 79.19 193 ILE A C 1
ATOM 1530 O O . ILE A 1 193 ? 12.185 7.674 -21.311 1.00 79.19 193 ILE A O 1
ATOM 1534 N N . CYS A 1 194 ? 12.619 8.945 -19.514 1.00 71.25 194 CYS A N 1
ATOM 1535 C CA . CYS A 1 194 ? 12.393 7.892 -18.519 1.00 71.25 194 CYS A CA 1
ATOM 1536 C C . CYS A 1 194 ? 10.938 7.741 -18.034 1.00 71.25 194 CYS A C 1
ATOM 1538 O O . CYS A 1 194 ? 10.688 6.998 -17.083 1.00 71.25 194 CYS A O 1
ATOM 1540 N N . GLY A 1 195 ? 9.971 8.393 -18.689 1.00 67.25 195 GLY A N 1
ATOM 1541 C CA . GLY A 1 195 ? 8.545 8.244 -18.374 1.00 67.25 195 GLY A CA 1
ATOM 1542 C C . GLY A 1 195 ? 8.002 9.242 -17.347 1.00 67.25 195 GLY A C 1
ATOM 1543 O O . GLY A 1 195 ? 6.998 8.951 -16.699 1.00 67.25 195 GLY A O 1
ATOM 1544 N N . GLY A 1 196 ? 8.632 10.413 -17.209 1.00 62.06 196 GLY A N 1
ATOM 1545 C CA . GLY A 1 196 ? 8.080 11.540 -16.453 1.00 62.06 196 GLY A CA 1
ATOM 1546 C C . GLY A 1 196 ? 8.399 11.506 -14.959 1.00 62.06 196 GLY A C 1
ATOM 1547 O O . GLY A 1 196 ? 7.500 11.528 -14.119 1.00 62.06 196 GLY A O 1
ATOM 1548 N N . LEU A 1 197 ? 9.686 11.476 -14.608 1.00 62.06 197 LEU A N 1
ATOM 1549 C CA . LEU A 1 197 ? 10.118 11.665 -13.220 1.00 62.06 197 LEU A CA 1
ATOM 1550 C C . LEU A 1 197 ? 9.893 13.120 -12.791 1.00 62.06 197 LEU A C 1
ATOM 1552 O O . LEU A 1 197 ? 10.359 14.055 -13.441 1.00 62.06 197 LEU A O 1
ATOM 1556 N N . SER A 1 198 ? 9.209 13.320 -11.664 1.00 61.06 198 SER A N 1
ATOM 1557 C CA . SER A 1 198 ? 9.032 14.645 -11.062 1.00 61.06 198 SER A CA 1
ATOM 1558 C C . SER A 1 198 ? 10.337 15.112 -10.409 1.00 61.06 198 SER A C 1
ATOM 1560 O O . SER A 1 198 ? 10.551 14.919 -9.210 1.00 61.06 198 SER A O 1
ATOM 1562 N N . ILE A 1 199 ? 11.209 15.746 -11.188 1.00 59.09 199 ILE A N 1
ATOM 1563 C CA . ILE A 1 199 ? 12.455 16.330 -10.683 1.00 59.09 199 ILE A CA 1
ATOM 1564 C C . ILE A 1 199 ? 12.141 17.632 -9.938 1.00 59.09 199 ILE A C 1
ATOM 1566 O O . ILE A 1 199 ? 11.712 18.615 -10.540 1.00 59.09 199 ILE A O 1
ATOM 1570 N N . GLY A 1 200 ? 12.340 17.630 -8.613 1.00 53.28 200 GLY A N 1
ATOM 1571 C CA . GLY A 1 200 ? 12.164 18.809 -7.753 1.00 53.28 200 GLY A CA 1
ATOM 1572 C C . GLY A 1 200 ? 11.214 18.655 -6.558 1.00 53.28 200 GLY A C 1
ATOM 1573 O O . GLY A 1 200 ? 10.994 19.639 -5.864 1.00 53.28 200 GLY A O 1
ATOM 1574 N N . TRP A 1 201 ? 10.664 17.463 -6.281 1.00 52.66 201 TRP A N 1
ATOM 1575 C CA . TRP A 1 201 ? 9.787 17.256 -5.110 1.00 52.66 201 TRP A CA 1
ATOM 1576 C C . TRP A 1 201 ? 10.546 17.430 -3.780 1.00 52.66 201 TRP A C 1
ATOM 1578 O O . TRP A 1 201 ? 10.004 18.000 -2.834 1.00 52.66 201 TRP A O 1
ATOM 1588 N N . SER A 1 202 ? 11.793 16.960 -3.678 1.00 45.72 202 SER A N 1
ATOM 1589 C CA . SER A 1 202 ? 12.548 16.985 -2.414 1.00 45.72 202 SER A CA 1
ATOM 1590 C C . SER A 1 202 ? 13.225 18.320 -2.096 1.00 45.72 202 SER A C 1
ATOM 1592 O O . SER A 1 202 ? 13.576 18.547 -0.940 1.00 45.72 202 SER A O 1
ATOM 1594 N N . ASP A 1 203 ? 13.354 19.225 -3.070 1.00 42.34 203 ASP A N 1
ATOM 1595 C CA . ASP A 1 203 ? 14.169 20.432 -2.926 1.00 42.34 203 ASP A CA 1
ATOM 1596 C C . ASP A 1 203 ? 13.282 21.674 -3.066 1.00 42.34 203 ASP A C 1
ATOM 1598 O O . ASP A 1 203 ? 13.278 22.373 -4.080 1.00 42.34 203 ASP A O 1
ATOM 1602 N N . ASN A 1 204 ? 12.538 21.973 -1.998 1.00 45.78 204 ASN A N 1
ATOM 1603 C CA . ASN A 1 204 ? 11.861 23.258 -1.773 1.00 45.78 204 ASN A CA 1
ATOM 1604 C C . ASN A 1 204 ? 12.863 24.398 -1.492 1.00 45.78 204 ASN A C 1
ATOM 1606 O O . ASN A 1 204 ? 12.688 25.189 -0.568 1.00 45.78 204 ASN A O 1
ATOM 1610 N N . LEU A 1 205 ? 13.922 24.503 -2.286 1.00 47.56 205 LEU A N 1
ATOM 1611 C CA . LEU A 1 205 ? 14.829 25.641 -2.263 1.00 47.56 205 LEU A CA 1
ATOM 1612 C C . LEU A 1 205 ? 14.816 26.263 -3.654 1.00 47.56 205 LEU A C 1
ATOM 1614 O O . LEU A 1 205 ? 15.724 26.094 -4.465 1.00 47.56 205 LEU A O 1
ATOM 1618 N N . ALA A 1 206 ? 13.752 27.026 -3.918 1.00 46.47 206 ALA A N 1
ATOM 1619 C CA . ALA A 1 206 ? 13.937 28.215 -4.736 1.00 46.47 206 ALA A CA 1
ATOM 1620 C C . ALA A 1 206 ? 15.148 28.974 -4.158 1.00 46.47 206 ALA A C 1
ATOM 1622 O O . ALA A 1 206 ? 15.255 29.045 -2.927 1.00 46.47 206 ALA A O 1
ATOM 1623 N N . PRO A 1 207 ? 16.064 29.507 -4.984 1.00 44.94 207 PRO A N 1
ATOM 1624 C CA . PRO A 1 207 ? 17.119 30.363 -4.468 1.00 44.94 207 PRO A CA 1
ATOM 1625 C C . PRO A 1 207 ? 16.439 31.457 -3.649 1.00 44.94 207 PRO A C 1
ATOM 1627 O O . PRO A 1 207 ? 15.576 32.183 -4.150 1.00 44.94 207 PRO A O 1
ATOM 1630 N N . SER A 1 208 ? 16.750 31.510 -2.354 1.00 47.94 208 SER A N 1
ATOM 1631 C CA . SER A 1 208 ? 16.302 32.627 -1.545 1.00 47.94 208 SER A CA 1
ATOM 1632 C C . SER A 1 208 ? 16.850 33.897 -2.208 1.00 47.94 208 SER A C 1
ATOM 1634 O O . SER A 1 208 ? 17.982 33.888 -2.700 1.00 47.94 208 SER A O 1
ATOM 1636 N N . PRO A 1 209 ? 16.094 35.004 -2.239 1.00 46.06 209 PRO A N 1
ATOM 1637 C CA . PRO A 1 209 ? 16.566 36.268 -2.810 1.00 46.06 209 PRO A CA 1
ATOM 1638 C C . PRO A 1 209 ? 17.714 36.917 -2.001 1.00 46.06 209 PRO A C 1
ATOM 1640 O O . PRO A 1 209 ? 17.943 38.115 -2.113 1.00 46.06 209 PRO A O 1
ATOM 1643 N N . TRP A 1 210 ? 18.432 36.147 -1.177 1.00 40.97 210 TRP A N 1
ATOM 1644 C CA . TRP A 1 210 ? 19.432 36.610 -0.215 1.00 40.97 210 TRP A CA 1
ATOM 1645 C C . TRP A 1 210 ? 20.803 35.948 -0.378 1.00 40.97 210 TRP A C 1
ATOM 1647 O O . TRP A 1 210 ? 21.574 35.904 0.577 1.00 40.97 210 TRP A O 1
ATOM 1657 N N . VAL A 1 211 ? 21.133 35.451 -1.569 1.00 41.03 211 VAL A N 1
ATOM 1658 C CA . VAL A 1 211 ? 22.520 35.104 -1.899 1.00 41.03 211 VAL A CA 1
ATOM 1659 C C . VAL A 1 211 ? 22.964 36.007 -3.042 1.00 41.03 211 VAL A C 1
ATOM 1661 O O . VAL A 1 211 ? 22.565 35.817 -4.189 1.00 41.03 211 VAL A O 1
ATOM 1664 N N . THR A 1 212 ? 23.701 37.050 -2.660 1.00 47.78 212 THR A N 1
ATOM 1665 C CA . THR A 1 212 ? 24.502 37.925 -3.527 1.00 47.78 212 THR A CA 1
ATOM 1666 C C . THR A 1 212 ? 25.674 37.177 -4.133 1.00 47.78 212 THR A C 1
ATOM 1668 O O . THR A 1 212 ? 26.299 36.413 -3.360 1.00 47.78 212 THR A O 1
#

Radius of gyration: 24.35 Å; chains: 1; bounding box: 50×57×54 Å

Foldseek 3Di:
DKDFDFDDDPPLVPPPPSVVVLVCPQHPCPLVCVPPDDPVVVVVRVVRGPDIDDADLLGRQGWHDCVLQQWDQDPNWIDRQWHDPDDQDSPDTDGDDPPDDDPDDDRDDDPVSTHHDDDPDRSNVVVVVSVVSVVVVVVCVVVCVPPPPPDPVSVVVVVVLVVLVVQLQCLLVCNPVVDVVVSPVVSQVSCVVNPHDPRPPVDPDPPDPPDD

Sequence (212 aa):
MDRSFAFLPPGLRSIPAARSQFSIVGHDVTDETDGYHDDAASALIDKYVVGRVEIGPEGWAPFILPAEVGWMHRDGKWTQTATALRKGSKVILLPRKDEEKPEKTPLRPSMADITPQPSLLDAREQRRQSLAFQKLHKKVKDAAFIKPATSQGTVLSYLVWHQLNFTAHDLGHMGFTHNWYIDRAIAIFIADICGGLSIGWSDNLAPSPWVT

pLDDT: mean 70.81, std 13.3, range [40.53, 91.5]

Secondary structure (DSSP, 8-state):
-PEEEEPPPGGGGGSGGGGGGGGGTTS--HHHHHHH--HHHHHHHGGGEEEEE--BTTB------GGGGTEEEETTEEEE-EEESSTT-SS-EEEPPTT---SS--SS--HHHHSPPPPSS-HHHHHHHHHHHHHHHHHHHHTT-S----SHHHHHHHHHHHHHHHHHHHHHTT-SSS-HHHHHHHHHHHHHHTT---TTSS---PPPTT--